Protein AF-A0AAQ1GPE5-F1 (afdb_monomer_lite)

Radius of gyration: 37.25 Å; chains: 1; bounding box: 86×32×105 Å

Structure (mmCIF, N/CA/C/O backbone):
data_AF-A0AAQ1GPE5-F1
#
_entry.id   AF-A0AAQ1GPE5-F1
#
loop_
_atom_site.group_PDB
_atom_site.id
_atom_site.type_symbol
_atom_site.label_atom_id
_atom_site.label_alt_id
_atom_site.label_comp_id
_atom_site.label_asym_id
_atom_site.label_entity_id
_atom_site.label_seq_id
_atom_site.pdbx_PDB_ins_code
_atom_site.Cartn_x
_atom_site.Cartn_y
_atom_site.Cartn_z
_atom_site.occupancy
_atom_site.B_iso_or_equiv
_atom_site.auth_seq_id
_atom_site.auth_comp_id
_atom_site.auth_asym_id
_atom_site.auth_atom_id
_atom_site.pdbx_PDB_model_num
ATOM 1 N N . MET A 1 1 ? -19.308 19.539 20.825 1.00 56.41 1 MET A N 1
ATOM 2 C CA . MET A 1 1 ? -19.236 18.830 22.127 1.00 56.41 1 MET A CA 1
ATOM 3 C C . MET A 1 1 ? -18.127 17.777 22.055 1.00 56.41 1 MET A C 1
ATOM 5 O O . MET A 1 1 ? -18.210 16.920 21.183 1.00 56.41 1 MET A O 1
ATOM 9 N N . SER A 1 2 ? -17.067 17.888 22.870 1.00 70.12 2 SER A N 1
ATOM 10 C CA . SER A 1 2 ? -15.858 17.028 22.812 1.00 70.12 2 SER A CA 1
ATOM 11 C C . SER A 1 2 ? -16.174 15.537 23.052 1.00 70.12 2 SER A C 1
ATOM 13 O O . SER A 1 2 ? -17.079 15.237 23.832 1.00 70.12 2 SER A O 1
ATOM 15 N N . SER A 1 3 ? -15.452 14.595 22.418 1.00 73.06 3 SER A N 1
ATOM 16 C CA . SER A 1 3 ? -15.710 13.144 22.589 1.00 73.06 3 SER A CA 1
ATOM 17 C C . SER A 1 3 ? -15.541 12.697 24.044 1.00 73.06 3 SER A C 1
ATOM 19 O O . SER A 1 3 ? -16.326 11.890 24.533 1.00 73.06 3 SER A O 1
ATOM 21 N N . LYS A 1 4 ? -14.602 13.320 24.769 1.00 77.75 4 LYS A N 1
ATOM 22 C CA . LYS A 1 4 ? -14.390 13.110 26.207 1.00 77.75 4 LYS A CA 1
ATOM 23 C C . LYS A 1 4 ? -15.608 13.517 27.040 1.00 77.75 4 LYS A C 1
ATOM 25 O O . LYS A 1 4 ? -15.954 12.829 27.991 1.00 77.75 4 LYS A O 1
ATOM 30 N N . LEU A 1 5 ? -16.287 14.602 26.655 1.00 81.50 5 LEU A N 1
ATOM 31 C CA . LEU A 1 5 ? -17.487 15.082 27.344 1.00 81.50 5 LEU A CA 1
ATOM 32 C C . LEU A 1 5 ? -18.678 14.143 27.108 1.00 81.50 5 LEU A C 1
ATOM 34 O O . LEU A 1 5 ? -19.413 13.854 28.042 1.00 81.50 5 LEU A O 1
ATOM 38 N N . LYS A 1 6 ? -18.839 13.613 25.888 1.00 82.88 6 LYS A N 1
ATOM 39 C CA . LYS A 1 6 ? -19.861 12.591 25.596 1.00 82.88 6 LYS A CA 1
ATOM 40 C C . LYS A 1 6 ? -19.621 11.310 26.397 1.00 82.88 6 LYS A C 1
ATOM 42 O O . LYS A 1 6 ? -20.553 10.800 26.997 1.00 82.88 6 LYS A O 1
ATOM 47 N N . HIS A 1 7 ? -18.377 10.839 26.440 1.00 83.12 7 HIS A N 1
ATOM 48 C CA . HIS A 1 7 ? -17.989 9.646 27.191 1.00 83.12 7 HIS A CA 1
ATOM 49 C C . HIS A 1 7 ? -18.255 9.791 28.698 1.00 83.12 7 HIS A C 1
ATOM 51 O O . HIS A 1 7 ? -18.852 8.911 29.312 1.00 83.12 7 HIS A O 1
ATOM 57 N N . LEU A 1 8 ? -17.896 10.945 29.271 1.00 86.62 8 LEU A N 1
ATOM 58 C CA . LEU A 1 8 ? -18.193 11.274 30.665 1.00 86.62 8 LEU A CA 1
ATOM 59 C C . LEU A 1 8 ? -19.706 11.298 30.939 1.00 86.62 8 LEU A C 1
ATOM 61 O O . LEU A 1 8 ? -20.154 10.716 31.921 1.00 86.62 8 LEU A O 1
ATOM 65 N N . ILE A 1 9 ? -20.494 11.926 30.058 1.00 89.25 9 ILE A N 1
ATOM 66 C CA . ILE A 1 9 ? -21.959 11.970 30.183 1.00 89.25 9 ILE A CA 1
ATOM 67 C C . ILE A 1 9 ? -22.550 10.556 30.159 1.00 89.25 9 ILE A C 1
ATOM 69 O O . ILE A 1 9 ? -23.409 10.261 30.984 1.00 89.25 9 ILE A O 1
ATOM 73 N N . THR A 1 10 ? -22.080 9.672 29.274 1.00 89.06 10 THR A N 1
ATOM 74 C CA . THR A 1 10 ? -22.560 8.282 29.198 1.00 89.06 10 THR A CA 1
ATOM 75 C C . THR A 1 10 ? -22.315 7.522 30.502 1.00 89.06 10 THR A C 1
ATOM 77 O O . THR A 1 10 ? -23.227 6.861 30.997 1.00 89.06 10 THR A O 1
ATOM 80 N N . HIS A 1 11 ? -21.128 7.663 31.100 1.00 89.75 11 HIS A N 1
ATOM 81 C CA . HIS A 1 11 ? -20.808 7.050 32.395 1.00 89.75 11 HIS A CA 1
ATOM 82 C C . HIS A 1 11 ? -21.647 7.626 33.538 1.00 89.75 11 HIS A C 1
ATOM 84 O O . HIS A 1 11 ? -22.216 6.868 34.322 1.00 89.75 11 HIS A O 1
ATOM 90 N N . CYS A 1 12 ? -21.800 8.953 33.605 1.00 90.56 12 CYS A N 1
ATOM 91 C CA . CYS A 1 12 ? -22.662 9.595 34.601 1.00 90.56 12 CYS A CA 1
ATOM 92 C C . CYS A 1 12 ? -24.119 9.128 34.483 1.00 90.56 12 CYS A C 1
ATOM 94 O O . CYS A 1 12 ? -24.769 8.869 35.493 1.00 90.56 12 CYS A O 1
ATOM 96 N N . LEU A 1 13 ? -24.630 8.987 33.261 1.00 92.44 13 LEU A N 1
ATOM 97 C CA . LEU A 1 13 ? -26.004 8.560 33.016 1.00 92.44 13 LEU A CA 1
ATOM 98 C C . LEU A 1 13 ? -26.202 7.080 33.381 1.00 92.44 13 LEU A C 1
ATOM 100 O O . LEU A 1 13 ? -27.181 6.741 34.042 1.00 92.44 13 LEU A O 1
ATOM 104 N N . ALA A 1 14 ? -25.238 6.217 33.047 1.00 89.31 14 ALA A N 1
ATOM 105 C CA . ALA A 1 14 ? -25.235 4.812 33.456 1.00 89.31 14 ALA A CA 1
ATOM 106 C C . ALA A 1 14 ? -25.175 4.650 34.986 1.00 89.31 14 ALA A C 1
ATOM 108 O O . ALA A 1 14 ? -25.897 3.824 35.552 1.00 89.31 14 ALA A O 1
ATOM 109 N N . PHE A 1 15 ? -24.371 5.472 35.665 1.00 91.38 15 PHE A N 1
ATOM 110 C CA . PHE A 1 15 ? -24.311 5.501 37.125 1.00 91.38 15 PHE A CA 1
ATOM 111 C C . PHE A 1 15 ? -25.654 5.914 37.734 1.00 91.38 15 PHE A C 1
ATOM 113 O O . PHE A 1 15 ? -26.170 5.206 38.595 1.00 91.38 15 PHE A O 1
ATOM 120 N N . LEU A 1 16 ? -26.259 7.007 37.255 1.00 93.25 16 LEU A N 1
ATOM 121 C CA . LEU A 1 16 ? -27.552 7.490 37.753 1.00 93.25 16 LEU A CA 1
ATOM 122 C C . LEU A 1 16 ? -28.674 6.464 37.552 1.00 93.25 16 LEU A C 1
ATOM 124 O O . LEU A 1 16 ? -29.479 6.265 38.458 1.00 93.25 16 LEU A O 1
ATOM 128 N N . ILE A 1 17 ? -28.707 5.777 36.406 1.00 91.81 17 ILE A N 1
ATOM 129 C CA . ILE A 1 17 ? -29.677 4.702 36.148 1.00 91.81 17 ILE A CA 1
ATOM 130 C C . ILE A 1 17 ? -29.461 3.539 37.119 1.00 91.81 17 ILE A C 1
ATOM 132 O O . ILE A 1 17 ? -30.419 3.060 37.723 1.00 91.81 17 ILE A O 1
ATOM 136 N N . THR A 1 18 ? -28.214 3.101 37.304 1.00 89.38 18 THR A N 1
ATOM 137 C CA . THR A 1 18 ? -27.905 1.960 38.180 1.00 89.38 18 THR A CA 1
ATOM 138 C C . THR A 1 18 ? -28.193 2.292 39.645 1.00 89.38 18 THR A C 1
ATOM 140 O O . THR A 1 18 ? -28.780 1.479 40.356 1.00 89.38 18 THR A O 1
ATOM 143 N N . ALA A 1 19 ? -27.858 3.507 40.084 1.00 90.06 19 ALA A N 1
ATOM 144 C CA . ALA A 1 19 ? -28.156 4.004 41.423 1.00 90.06 19 ALA A CA 1
ATOM 145 C C . ALA A 1 19 ? -29.667 4.174 41.651 1.00 90.06 19 ALA A C 1
ATOM 147 O O . ALA A 1 19 ? -30.180 3.760 42.690 1.00 90.06 19 ALA A O 1
ATOM 148 N N . GLY A 1 20 ? -30.397 4.726 40.676 1.00 91.75 20 GLY A N 1
ATOM 149 C CA . GLY A 1 20 ? -31.855 4.855 40.734 1.00 91.75 20 GLY A CA 1
ATOM 150 C C . GLY A 1 20 ? -32.559 3.499 40.781 1.00 91.75 20 GLY A C 1
ATOM 151 O O . GLY A 1 20 ? -33.481 3.306 41.573 1.00 91.75 20 GLY A O 1
ATOM 152 N N . PHE A 1 21 ? -32.083 2.528 39.998 1.00 90.25 21 PHE A N 1
ATOM 153 C CA . PHE A 1 21 ? -32.582 1.155 40.035 1.00 90.25 21 PHE A CA 1
ATOM 154 C C . PHE A 1 21 ? -32.280 0.472 41.375 1.00 90.25 21 PHE A C 1
ATOM 156 O O . PHE A 1 21 ? -33.170 -0.149 41.955 1.00 90.25 21 PHE A O 1
ATOM 163 N N . ALA A 1 22 ? -31.069 0.640 41.914 1.00 88.75 22 ALA A N 1
ATOM 164 C CA . ALA A 1 22 ? -30.712 0.129 43.235 1.00 88.75 22 ALA A CA 1
ATOM 165 C C . ALA A 1 22 ? -31.616 0.716 44.331 1.00 88.75 22 ALA A C 1
ATOM 167 O O . ALA A 1 22 ? -32.177 -0.031 45.132 1.00 88.75 22 ALA A O 1
ATOM 168 N N . ALA A 1 23 ? -31.829 2.036 44.326 1.00 89.88 23 ALA A N 1
ATOM 169 C CA . ALA A 1 23 ? -32.721 2.709 45.268 1.00 89.88 23 ALA A CA 1
ATOM 170 C C . ALA A 1 23 ? -34.168 2.197 45.161 1.00 89.88 23 ALA A C 1
ATOM 172 O O . ALA A 1 23 ? -34.799 1.923 46.182 1.00 89.88 23 ALA A O 1
ATOM 173 N N . LEU A 1 24 ? -34.674 1.998 43.939 1.00 91.56 24 LEU A N 1
ATOM 174 C CA . LEU A 1 24 ? -36.006 1.441 43.699 1.00 91.56 24 LEU A CA 1
ATOM 175 C C . LEU A 1 24 ? -36.140 0.011 44.243 1.00 91.56 24 LEU A C 1
ATOM 177 O O . LEU A 1 24 ? -37.134 -0.310 44.895 1.00 91.56 24 LEU A O 1
ATOM 181 N N . VAL A 1 25 ? -35.145 -0.848 44.004 1.00 87.62 25 VAL A N 1
ATOM 182 C CA . VAL A 1 25 ? -35.153 -2.233 44.499 1.00 87.62 25 VAL A CA 1
ATOM 183 C C . VAL A 1 25 ? -35.109 -2.268 46.024 1.00 87.62 25 VAL A C 1
ATOM 185 O O . VAL A 1 25 ? -35.894 -2.996 46.629 1.00 87.62 25 VAL A O 1
ATOM 188 N N . LEU A 1 26 ? -34.247 -1.465 46.653 1.00 86.88 26 LEU A N 1
ATOM 189 C CA . LEU A 1 26 ? -34.153 -1.392 48.114 1.00 86.88 26 LEU A CA 1
ATOM 190 C C . LEU A 1 26 ? -35.443 -0.845 48.745 1.00 86.88 26 LEU A C 1
ATOM 192 O O . LEU A 1 26 ? -35.871 -1.351 49.780 1.00 86.88 26 LEU A O 1
ATOM 196 N N . TYR A 1 27 ? -36.107 0.114 48.093 1.00 89.94 27 TYR A N 1
ATOM 197 C CA . TYR A 1 27 ? -37.416 0.616 48.520 1.00 89.94 27 TYR A CA 1
ATOM 198 C C . TYR A 1 27 ? -38.507 -0.466 48.448 1.00 89.94 27 TYR A C 1
ATOM 200 O O . TYR A 1 27 ? -39.264 -0.651 49.399 1.00 89.94 27 TYR A O 1
ATOM 208 N N . MET A 1 28 ? -38.566 -1.222 47.346 1.00 89.94 28 MET A N 1
ATOM 209 C CA . MET A 1 28 ? -39.564 -2.285 47.145 1.00 89.94 28 MET A CA 1
ATOM 210 C C . MET A 1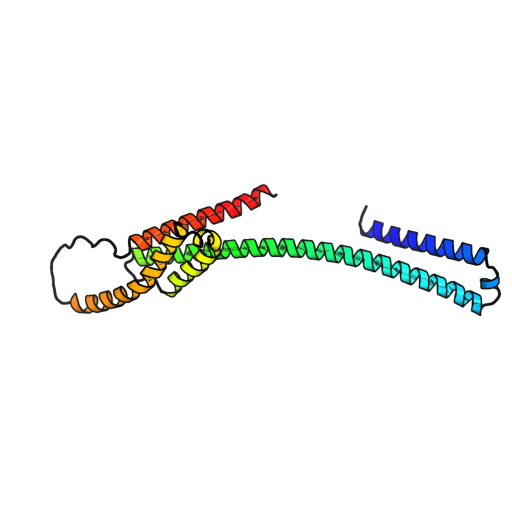 28 ? -39.287 -3.546 47.978 1.00 89.94 28 MET A C 1
ATOM 212 O O . MET A 1 28 ? -40.193 -4.341 48.239 1.00 89.94 28 MET A O 1
ATOM 216 N N . ARG A 1 29 ? -38.034 -3.767 48.385 1.00 86.56 29 ARG A N 1
ATOM 217 C CA . ARG A 1 29 ? -37.583 -4.941 49.145 1.00 86.56 29 ARG A CA 1
ATOM 218 C C . ARG A 1 29 ? -36.805 -4.496 50.390 1.00 86.56 29 ARG A C 1
ATOM 220 O O . ARG A 1 29 ? -35.607 -4.766 50.488 1.00 86.56 29 ARG A O 1
ATOM 227 N N . PRO A 1 30 ? -37.478 -3.924 51.405 1.00 84.38 30 PRO A N 1
ATOM 228 C CA . PRO A 1 30 ? -36.820 -3.458 52.628 1.00 84.38 30 PRO A CA 1
ATOM 229 C C . PRO A 1 30 ? -36.171 -4.597 53.428 1.00 84.38 30 PRO A C 1
ATOM 231 O O . PRO A 1 30 ? -35.337 -4.363 54.293 1.00 84.38 30 PRO A O 1
ATOM 234 N N . THR A 1 31 ? -36.511 -5.859 53.135 1.00 84.94 31 THR A N 1
ATOM 235 C CA . THR A 1 31 ? -35.817 -7.042 53.669 1.00 84.94 31 THR A CA 1
ATOM 236 C C . THR A 1 31 ? -34.328 -7.082 53.336 1.00 84.94 31 THR A C 1
ATOM 238 O O . THR A 1 31 ? -33.587 -7.721 54.069 1.00 84.94 31 THR A O 1
ATOM 241 N N . LEU A 1 32 ? -33.894 -6.403 52.270 1.00 80.50 32 LEU A N 1
ATOM 242 C CA . LEU A 1 32 ? -32.494 -6.332 51.841 1.00 80.50 32 LEU A CA 1
ATOM 243 C C . LEU A 1 32 ? -31.644 -5.371 52.687 1.00 80.50 32 LEU A C 1
ATOM 245 O O . LEU A 1 32 ? -30.427 -5.361 52.536 1.00 80.50 32 LEU A O 1
ATOM 249 N N . THR A 1 33 ? -32.268 -4.577 53.565 1.00 83.56 33 THR A N 1
ATOM 250 C CA . THR A 1 33 ? -31.589 -3.622 54.458 1.00 83.56 33 THR A CA 1
ATOM 251 C C . THR A 1 33 ? -31.813 -3.930 55.941 1.00 83.56 33 THR A C 1
ATOM 253 O O . THR A 1 33 ? -31.615 -3.062 56.789 1.00 83.56 33 THR A O 1
ATOM 256 N N . LYS A 1 34 ? -32.313 -5.130 56.275 1.00 82.00 34 LYS A N 1
ATOM 257 C CA . LYS A 1 34 ? -32.703 -5.483 57.653 1.00 82.00 34 LYS A CA 1
ATOM 258 C C . LYS A 1 34 ? -31.523 -5.840 58.548 1.00 82.00 34 LYS A C 1
ATOM 260 O O . LYS A 1 34 ? -31.586 -5.588 59.746 1.00 82.00 34 LYS A O 1
ATOM 265 N N . ASP A 1 35 ? -30.473 -6.422 57.984 1.00 90.44 35 ASP A N 1
ATOM 266 C CA . ASP A 1 35 ? -29.254 -6.773 58.701 1.00 90.44 35 ASP A CA 1
ATOM 267 C C . ASP A 1 35 ? -28.019 -6.339 57.905 1.00 90.44 35 ASP A C 1
ATOM 269 O O . ASP A 1 35 ? -28.065 -6.113 56.692 1.00 90.44 35 ASP A O 1
ATOM 273 N N . ALA A 1 36 ? -26.898 -6.175 58.605 1.00 82.31 36 ALA A N 1
ATOM 274 C CA . ALA A 1 36 ? -25.678 -5.652 58.003 1.00 82.31 36 ALA A CA 1
ATOM 275 C C . ALA A 1 36 ? -25.144 -6.560 56.881 1.00 82.31 36 ALA A C 1
ATOM 277 O O . ALA A 1 36 ? -24.637 -6.053 55.881 1.00 82.31 36 ALA A O 1
ATOM 278 N N . ALA A 1 37 ? -25.289 -7.885 57.005 1.00 85.50 37 ALA A N 1
ATOM 279 C CA . ALA A 1 37 ? -24.757 -8.829 56.027 1.00 85.50 37 ALA A CA 1
ATOM 280 C C . ALA A 1 37 ? -25.544 -8.778 54.707 1.00 85.50 37 ALA A C 1
ATOM 282 O O . ALA A 1 37 ? -24.940 -8.653 53.637 1.00 85.50 37 ALA A O 1
ATOM 283 N N . THR A 1 38 ? -26.879 -8.796 54.765 1.00 80.62 38 THR A N 1
ATOM 284 C CA . THR A 1 38 ? -27.728 -8.650 53.568 1.00 80.62 38 THR A CA 1
ATOM 285 C C . THR A 1 38 ? -27.613 -7.268 52.935 1.00 80.62 38 THR A C 1
ATOM 287 O O . THR A 1 38 ? -27.602 -7.169 51.705 1.00 80.62 38 THR A O 1
ATOM 290 N N . THR A 1 39 ? -27.438 -6.216 53.739 1.00 80.50 39 THR A N 1
ATOM 291 C CA . THR A 1 39 ? -27.230 -4.848 53.238 1.00 80.50 39 THR A CA 1
ATOM 292 C C . THR A 1 39 ? -25.932 -4.744 52.444 1.00 80.50 39 THR A C 1
ATOM 294 O O . THR A 1 39 ? -25.938 -4.285 51.300 1.00 80.50 39 THR A O 1
ATOM 297 N N . VAL A 1 40 ? -24.820 -5.212 53.019 1.00 83.75 40 VAL A N 1
ATOM 298 C CA . VAL A 1 40 ? -23.507 -5.191 52.358 1.00 83.75 40 VAL A CA 1
ATOM 299 C C . VAL A 1 40 ? -23.522 -6.053 51.096 1.00 83.75 40 VAL A C 1
ATOM 301 O O . VAL A 1 40 ? -23.036 -5.608 50.056 1.00 83.75 40 VAL A O 1
ATOM 304 N N . GLY A 1 41 ? -24.137 -7.240 51.144 1.00 78.56 41 GLY A N 1
ATOM 305 C CA . GLY A 1 41 ? -24.291 -8.103 49.969 1.00 78.56 41 GLY A CA 1
ATOM 306 C C . GLY A 1 41 ? -25.105 -7.443 48.850 1.00 78.56 41 GLY A C 1
ATOM 307 O O . GLY A 1 41 ? -24.711 -7.482 47.684 1.00 78.56 41 GLY A O 1
ATOM 308 N N . SER A 1 42 ? -26.199 -6.766 49.203 1.00 79.56 42 SER A N 1
ATOM 309 C CA . SER A 1 42 ? -27.061 -6.070 48.242 1.00 79.56 42 SER A CA 1
ATOM 310 C C . SER A 1 42 ? -26.345 -4.880 47.603 1.00 79.56 42 SER A C 1
ATOM 312 O O . SER A 1 42 ? -26.297 -4.780 46.378 1.00 79.56 42 SER A O 1
ATOM 314 N N . VAL A 1 43 ? -25.716 -4.015 48.402 1.00 84.50 43 VAL A N 1
ATOM 315 C CA . VAL A 1 43 ? -24.927 -2.879 47.894 1.00 84.50 43 VAL A CA 1
ATOM 316 C C . VAL A 1 43 ? -23.768 -3.368 47.020 1.00 84.50 43 VAL A C 1
ATOM 318 O O . VAL A 1 43 ? -23.583 -2.868 45.910 1.00 84.50 43 VAL A O 1
ATOM 321 N N . GLY A 1 44 ? -23.041 -4.397 47.463 1.00 80.06 44 GLY A N 1
ATOM 322 C CA . GLY A 1 44 ? -21.961 -5.018 46.694 1.00 80.06 44 GLY A CA 1
ATOM 323 C C . GLY A 1 44 ? -22.425 -5.580 45.347 1.00 80.06 44 GLY A C 1
ATOM 324 O O . GLY A 1 44 ? -21.727 -5.427 44.342 1.00 80.06 44 GLY A O 1
ATOM 325 N N . SER A 1 45 ? -23.630 -6.159 45.288 1.00 79.69 45 SER A N 1
ATOM 326 C CA . SER A 1 45 ? -24.208 -6.663 44.037 1.00 79.69 45 SER A CA 1
ATOM 327 C C . SER A 1 45 ? -24.474 -5.546 43.019 1.00 79.69 45 SER A C 1
ATOM 329 O O . SER A 1 45 ? -24.139 -5.698 41.845 1.00 79.69 45 SER A O 1
ATOM 331 N N . PHE A 1 46 ? -24.972 -4.385 43.462 1.00 84.88 46 PHE A N 1
ATOM 332 C CA . PHE A 1 46 ? -25.210 -3.234 42.585 1.00 84.88 46 PHE A CA 1
ATOM 333 C C . PHE A 1 46 ? -23.917 -2.538 42.156 1.00 84.88 46 PHE A C 1
ATOM 335 O O . PHE A 1 46 ? -23.814 -2.101 41.009 1.00 84.88 46 PHE A O 1
ATOM 342 N N . ILE A 1 47 ? -22.907 -2.486 43.030 1.00 87.88 47 ILE A N 1
ATOM 343 C CA . ILE A 1 47 ? -21.562 -2.017 42.661 1.00 87.88 47 ILE A CA 1
ATOM 344 C C . ILE A 1 47 ? -20.973 -2.921 41.572 1.00 87.88 47 ILE A C 1
ATOM 346 O O . ILE A 1 47 ? -20.451 -2.427 40.573 1.00 87.88 47 ILE A O 1
ATOM 350 N N . THR A 1 48 ? -21.103 -4.239 41.730 1.00 88.38 48 THR A N 1
ATOM 351 C CA . THR A 1 48 ? -20.630 -5.217 40.738 1.00 88.38 48 THR A CA 1
ATOM 352 C C . THR A 1 48 ? -21.376 -5.062 39.413 1.00 88.38 48 THR A C 1
ATOM 354 O O . THR A 1 48 ? -20.749 -5.029 38.355 1.00 88.38 48 THR A O 1
ATOM 357 N N . LEU A 1 49 ? -22.702 -4.890 39.459 1.00 81.94 49 LEU A N 1
ATOM 358 C CA . LEU A 1 49 ? -23.528 -4.635 38.279 1.00 81.94 49 LEU A CA 1
ATOM 359 C C . LEU A 1 49 ? -23.080 -3.372 37.533 1.00 81.94 49 LEU A C 1
ATOM 361 O O . LEU A 1 49 ? -22.904 -3.409 36.315 1.00 81.94 49 LEU A O 1
ATOM 365 N N . TYR A 1 50 ? -22.841 -2.273 38.254 1.00 86.25 50 TYR A N 1
ATOM 366 C CA . TYR A 1 50 ? -22.303 -1.055 37.653 1.00 86.25 50 TYR A CA 1
ATOM 367 C C . TYR A 1 50 ? -20.918 -1.288 37.038 1.00 86.25 50 TYR A C 1
ATOM 369 O O . TYR A 1 50 ? -20.669 -0.836 35.924 1.00 86.25 50 TYR A O 1
ATOM 377 N N . GLY A 1 51 ? -20.041 -2.042 37.709 1.00 82.56 51 GLY A N 1
ATOM 378 C CA . GLY A 1 51 ? -18.726 -2.409 37.177 1.00 82.56 51 GLY A CA 1
ATOM 379 C C . GLY A 1 51 ? -18.801 -3.135 35.828 1.00 82.56 51 GLY A C 1
ATOM 380 O O . GLY A 1 51 ? -18.019 -2.837 34.926 1.00 82.56 51 GLY A O 1
ATOM 381 N N . VAL A 1 52 ? -19.784 -4.024 35.648 1.00 85.56 52 VAL A N 1
ATOM 382 C CA . VAL A 1 52 ? -20.037 -4.693 34.358 1.00 85.56 52 VAL A CA 1
ATOM 383 C C . VAL A 1 52 ? -20.497 -3.693 33.294 1.00 85.56 52 VAL A C 1
ATOM 385 O O . VAL A 1 52 ? -19.971 -3.697 32.182 1.00 85.56 52 VAL A O 1
ATOM 388 N N . VAL A 1 53 ? -21.443 -2.809 33.623 1.00 83.62 53 VAL A N 1
ATOM 389 C CA . VAL A 1 53 ? -21.932 -1.776 32.690 1.00 83.62 53 VAL A CA 1
ATOM 390 C C . VAL A 1 53 ? -20.802 -0.828 32.278 1.00 83.62 53 VAL A C 1
ATOM 392 O O . VAL A 1 53 ? -20.640 -0.543 31.092 1.00 83.62 53 VAL A O 1
ATOM 395 N N . PHE A 1 54 ? -19.980 -0.397 33.234 1.00 91.12 54 PHE A N 1
ATOM 396 C CA . PHE A 1 54 ? -18.793 0.418 32.994 1.00 91.12 54 PHE A CA 1
ATOM 397 C C . PHE A 1 54 ? -17.826 -0.277 32.024 1.00 91.12 54 PHE A C 1
ATOM 399 O O . PHE A 1 54 ? -17.417 0.320 31.027 1.00 91.12 54 PHE A O 1
ATOM 406 N N . ALA A 1 55 ? -17.522 -1.558 32.260 1.00 82.56 55 ALA A N 1
ATOM 407 C CA . ALA A 1 55 ? -16.640 -2.337 31.393 1.00 82.56 55 ALA A CA 1
ATOM 408 C C . ALA A 1 55 ? -17.179 -2.460 29.958 1.00 82.56 55 ALA A C 1
ATOM 410 O O . ALA A 1 55 ? -16.408 -2.364 29.004 1.00 82.56 55 ALA A O 1
ATOM 411 N N . LEU A 1 56 ? -18.495 -2.622 29.781 1.00 80.00 56 LEU A N 1
ATOM 412 C CA . LEU A 1 56 ? -19.121 -2.674 28.454 1.00 80.00 56 LEU A CA 1
ATOM 413 C C . LEU A 1 56 ? -19.020 -1.338 27.704 1.00 80.00 56 LEU A C 1
ATOM 415 O O . LEU A 1 56 ? -18.765 -1.336 26.498 1.00 80.00 56 LEU A O 1
ATOM 419 N N . ILE A 1 57 ? -19.188 -0.210 28.403 1.00 85.69 57 ILE A N 1
ATOM 420 C CA . ILE A 1 57 ? -19.050 1.132 27.815 1.00 85.69 57 ILE A CA 1
ATOM 421 C C . ILE A 1 57 ? -17.604 1.367 27.355 1.00 85.69 57 ILE A C 1
ATOM 423 O O . ILE A 1 57 ? -17.385 1.770 26.210 1.00 85.69 57 ILE A O 1
ATOM 427 N N . GLU A 1 58 ? -16.621 1.055 28.203 1.00 85.12 58 GLU A N 1
ATOM 428 C CA . GLU A 1 58 ? -15.196 1.177 27.862 1.00 85.12 58 GLU A CA 1
ATOM 429 C C . GLU A 1 58 ? -14.801 0.243 26.707 1.00 85.12 58 GLU A C 1
ATOM 431 O O . GLU A 1 58 ? -14.079 0.638 25.786 1.00 85.12 58 GLU A O 1
ATOM 436 N N . LEU A 1 59 ? -15.319 -0.989 26.690 1.00 75.19 59 LEU A N 1
ATOM 437 C CA . LEU A 1 59 ? -15.069 -1.946 25.610 1.00 75.19 59 LEU A CA 1
ATOM 438 C C . LEU A 1 59 ? -15.634 -1.456 24.266 1.00 75.19 59 LEU A C 1
ATOM 440 O O . LEU A 1 59 ? -14.985 -1.581 23.226 1.00 75.19 59 LEU A O 1
ATOM 444 N N . ALA A 1 60 ? -16.827 -0.859 24.270 1.00 76.12 60 ALA A N 1
ATOM 445 C CA . ALA A 1 60 ? -17.416 -0.278 23.066 1.00 76.12 60 ALA A CA 1
ATOM 446 C C . ALA A 1 60 ? -16.616 0.939 22.564 1.00 76.12 60 ALA A C 1
ATOM 448 O O . ALA A 1 60 ? -16.382 1.079 21.359 1.00 76.12 60 ALA A O 1
ATOM 449 N N . TYR A 1 61 ? -16.154 1.798 23.477 1.00 80.50 61 TYR A N 1
ATOM 450 C CA . TYR A 1 61 ? -15.359 2.977 23.132 1.00 80.50 61 TYR A CA 1
ATOM 451 C C . TYR A 1 61 ? -13.982 2.600 22.567 1.00 80.50 61 TYR A C 1
ATOM 453 O O . TYR A 1 61 ? -13.565 3.123 21.530 1.00 80.50 61 TYR A O 1
ATOM 461 N N . THR A 1 62 ? -13.297 1.646 23.199 1.00 77.50 62 THR A N 1
ATOM 462 C CA . THR A 1 62 ? -11.990 1.144 22.741 1.00 77.50 62 THR A CA 1
ATOM 463 C C . THR A 1 62 ? -12.081 0.455 21.384 1.00 77.50 62 THR A C 1
ATOM 465 O O . THR A 1 62 ? -11.234 0.705 20.526 1.00 77.50 62 THR A O 1
ATOM 468 N N . ARG A 1 63 ? -13.137 -0.329 21.130 1.00 73.12 63 ARG A N 1
ATOM 469 C CA . ARG A 1 63 ? -13.392 -0.918 19.807 1.00 73.12 63 ARG A CA 1
ATOM 470 C C . ARG A 1 63 ? -13.581 0.151 18.728 1.00 73.12 63 ARG A C 1
ATOM 472 O O . ARG A 1 63 ? -12.962 0.058 17.672 1.00 73.12 63 ARG A O 1
ATOM 479 N N . SER A 1 64 ? -14.367 1.191 19.006 1.00 75.31 64 SER A N 1
ATOM 480 C CA . SER A 1 64 ? -14.572 2.302 18.067 1.00 75.31 64 SER A CA 1
ATOM 481 C C . SER A 1 64 ? -13.270 3.063 17.774 1.00 75.31 64 SER A C 1
ATOM 483 O O . SER A 1 64 ? -12.979 3.384 16.620 1.00 75.31 64 SER A O 1
ATOM 485 N N . ALA A 1 65 ? -12.441 3.299 18.795 1.00 72.31 65 ALA A N 1
ATOM 486 C CA . ALA A 1 65 ? -11.129 3.919 18.623 1.00 72.31 65 ALA A CA 1
ATOM 487 C C . ALA A 1 65 ? -10.165 3.031 17.812 1.00 72.31 65 ALA A C 1
ATOM 489 O O . ALA A 1 65 ? -9.443 3.536 16.951 1.00 72.31 65 ALA A O 1
ATOM 490 N N . ALA A 1 66 ? -10.184 1.715 18.041 1.00 70.62 66 ALA A N 1
ATOM 491 C CA . ALA A 1 66 ? -9.382 0.750 17.294 1.00 70.62 66 ALA A CA 1
ATOM 492 C C . ALA A 1 66 ? -9.799 0.670 15.816 1.00 7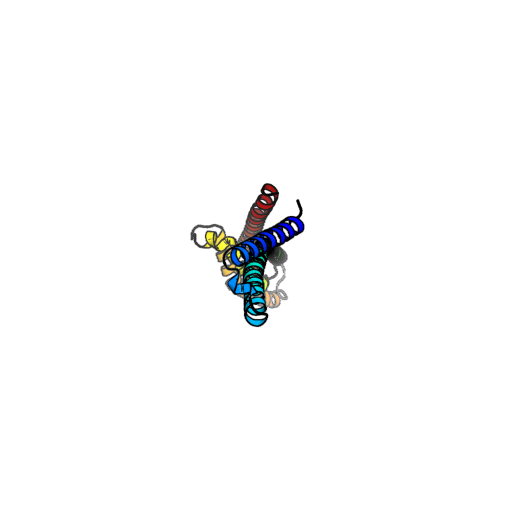0.62 66 ALA A C 1
ATOM 494 O O . ALA A 1 66 ? -8.939 0.658 14.937 1.00 70.62 66 ALA A O 1
ATOM 495 N N . GLU A 1 67 ? -11.100 0.687 15.520 1.00 75.50 67 GLU A N 1
ATOM 496 C CA . GLU A 1 67 ? -11.622 0.728 14.146 1.00 75.50 67 GLU A CA 1
ATOM 497 C C . GLU A 1 67 ? -11.217 2.026 13.422 1.00 75.50 67 GLU A C 1
ATOM 499 O O . GLU A 1 67 ? -10.817 2.001 12.250 1.00 75.50 67 GLU A O 1
ATOM 504 N N . LEU A 1 68 ? -11.239 3.163 14.128 1.00 73.94 68 LEU A N 1
ATOM 505 C CA . LEU A 1 68 ? -10.773 4.446 13.596 1.00 73.94 68 LEU A CA 1
ATOM 506 C C . LEU A 1 68 ? -9.265 4.414 13.288 1.00 73.94 68 LEU A C 1
ATOM 508 O O . LEU A 1 68 ? -8.841 4.853 12.216 1.00 73.94 68 LEU A O 1
ATOM 512 N N . ALA A 1 69 ? -8.465 3.851 14.198 1.00 65.00 69 ALA A N 1
ATOM 513 C CA . ALA A 1 69 ? -7.024 3.688 14.026 1.00 65.00 69 ALA A CA 1
ATOM 514 C C . ALA A 1 69 ? -6.688 2.732 12.871 1.00 65.00 69 ALA A C 1
ATOM 516 O O . ALA A 1 69 ? -5.837 3.054 12.044 1.00 65.00 69 ALA A O 1
ATOM 517 N N . ALA A 1 70 ? -7.396 1.606 12.747 1.00 70.38 70 ALA A N 1
ATOM 518 C CA . ALA A 1 70 ? -7.236 0.667 11.638 1.00 70.38 70 ALA A CA 1
ATOM 519 C C . ALA A 1 70 ? -7.581 1.317 10.288 1.00 70.38 70 ALA A C 1
ATOM 521 O O . ALA A 1 70 ? -6.870 1.131 9.299 1.00 70.38 70 ALA A O 1
ATOM 522 N N . THR A 1 71 ? -8.632 2.140 10.251 1.00 72.88 71 THR A N 1
ATOM 523 C CA . THR A 1 71 ? -9.017 2.886 9.045 1.00 72.88 71 THR A CA 1
ATOM 524 C C . THR A 1 71 ? -7.957 3.919 8.661 1.00 72.88 71 THR A C 1
ATOM 526 O O . THR A 1 71 ? -7.608 4.037 7.485 1.00 72.88 71 THR A O 1
ATOM 529 N N . ALA A 1 72 ? -7.413 4.654 9.635 1.00 67.81 72 ALA A N 1
ATOM 530 C CA . ALA A 1 72 ? -6.324 5.600 9.401 1.00 67.81 72 ALA A CA 1
ATOM 531 C C . ALA A 1 72 ? -5.044 4.888 8.927 1.00 67.81 72 ALA A C 1
ATOM 533 O O . ALA A 1 72 ? -4.447 5.306 7.937 1.00 67.81 72 ALA A O 1
ATOM 534 N N . ALA A 1 73 ? -4.674 3.774 9.563 1.00 58.94 73 ALA A N 1
ATOM 535 C CA . ALA A 1 73 ? -3.526 2.959 9.176 1.00 58.94 73 ALA A CA 1
ATOM 536 C C . ALA A 1 73 ? -3.670 2.409 7.751 1.00 58.94 73 ALA A C 1
ATOM 538 O O . ALA A 1 73 ? -2.726 2.488 6.970 1.00 58.94 73 ALA A O 1
ATOM 539 N N . LYS A 1 74 ? -4.865 1.937 7.371 1.00 65.00 74 LYS A N 1
ATOM 540 C CA . LYS A 1 74 ? -5.147 1.496 5.999 1.00 65.00 74 LYS A CA 1
ATOM 541 C C . LYS A 1 74 ? -4.957 2.625 4.985 1.00 65.00 74 LYS A C 1
ATOM 543 O O . LYS A 1 74 ? -4.329 2.410 3.957 1.00 65.00 74 LYS A O 1
ATOM 548 N N . ARG A 1 75 ? -5.426 3.843 5.286 1.00 67.00 75 ARG A N 1
ATOM 549 C CA . ARG A 1 75 ? -5.214 5.012 4.408 1.00 67.00 75 ARG A CA 1
ATOM 550 C C . ARG A 1 75 ? -3.733 5.348 4.241 1.00 67.00 75 ARG A C 1
ATOM 552 O O . ARG A 1 75 ? -3.309 5.651 3.131 1.00 67.00 75 ARG A O 1
ATOM 559 N N . VAL A 1 76 ? -2.956 5.285 5.324 1.00 63.78 76 VAL A N 1
ATOM 560 C CA . VAL A 1 76 ? -1.502 5.505 5.274 1.00 63.78 76 VAL A CA 1
ATOM 561 C C . VAL A 1 76 ? -0.821 4.406 4.463 1.00 63.78 76 VAL A C 1
ATOM 563 O O . VAL A 1 76 ? -0.017 4.715 3.592 1.00 63.78 76 VAL A O 1
ATOM 566 N N . PHE A 1 77 ? -1.180 3.142 4.679 1.00 62.94 77 PHE A N 1
ATOM 567 C CA . PHE A 1 77 ? -0.656 2.016 3.909 1.00 62.94 77 PHE A CA 1
ATOM 568 C C . PHE A 1 77 ? -0.968 2.141 2.411 1.00 62.94 77 PHE A C 1
ATOM 570 O O . PHE A 1 77 ? -0.080 1.948 1.580 1.00 62.94 77 PHE A O 1
ATOM 577 N N . ASP A 1 78 ? -2.197 2.520 2.055 1.00 62.19 78 ASP A N 1
ATOM 578 C CA . ASP A 1 78 ? -2.597 2.759 0.665 1.00 62.19 78 ASP A CA 1
ATOM 579 C C . ASP A 1 78 ? -1.796 3.922 0.050 1.00 62.19 78 ASP A C 1
ATOM 581 O O . ASP A 1 78 ? -1.370 3.842 -1.103 1.00 62.19 78 ASP A O 1
ATOM 585 N N . ALA A 1 79 ? -1.545 4.991 0.815 1.00 59.62 79 ALA A N 1
ATOM 586 C CA . ALA A 1 79 ? -0.712 6.112 0.380 1.00 59.62 79 ALA A CA 1
ATOM 587 C C . ALA A 1 79 ? 0.764 5.708 0.203 1.00 59.62 79 ALA A C 1
ATOM 589 O O . ALA A 1 79 ? 1.364 6.027 -0.821 1.00 59.62 79 ALA A O 1
ATOM 590 N N . MET A 1 80 ? 1.337 4.954 1.145 1.00 49.44 80 MET A N 1
ATOM 591 C CA . MET A 1 80 ? 2.712 4.446 1.056 1.00 49.44 80 MET A CA 1
ATOM 592 C C . MET A 1 80 ? 2.884 3.465 -0.104 1.00 49.44 80 MET A C 1
ATOM 594 O O . MET A 1 80 ? 3.867 3.546 -0.834 1.00 49.44 80 MET A O 1
ATOM 598 N N . SER A 1 81 ? 1.908 2.585 -0.332 1.00 59.75 81 SER A N 1
ATOM 599 C CA . SER A 1 81 ? 1.917 1.657 -1.468 1.00 59.75 81 SER A CA 1
ATOM 600 C C . SER A 1 81 ? 1.907 2.403 -2.805 1.00 59.75 81 SER A C 1
ATOM 602 O O . SER A 1 81 ? 2.603 2.012 -3.741 1.00 59.75 81 SER A O 1
ATOM 604 N N . ARG A 1 82 ? 1.167 3.518 -2.893 1.00 62.09 82 ARG A N 1
ATOM 605 C CA . ARG A 1 82 ? 1.185 4.403 -4.069 1.00 62.09 82 ARG A CA 1
ATOM 606 C C . ARG A 1 82 ? 2.535 5.093 -4.249 1.00 62.09 82 ARG A C 1
ATOM 608 O O . ARG A 1 82 ? 3.022 5.145 -5.373 1.00 62.09 82 ARG A O 1
ATOM 615 N N . LEU A 1 83 ? 3.147 5.585 -3.171 1.00 59.41 83 LEU A N 1
ATOM 616 C CA . LEU A 1 83 ? 4.481 6.194 -3.226 1.00 59.41 83 LEU A CA 1
ATOM 617 C C . LEU A 1 83 ? 5.543 5.185 -3.684 1.00 59.41 83 LEU A C 1
ATOM 619 O O . LEU A 1 83 ? 6.304 5.491 -4.596 1.00 59.41 83 LEU A O 1
ATOM 623 N N . GLY A 1 84 ? 5.525 3.961 -3.151 1.00 62.47 84 GLY A N 1
ATOM 624 C CA . GLY A 1 84 ? 6.438 2.898 -3.583 1.00 62.47 84 GLY A CA 1
ATOM 625 C C . GLY A 1 84 ? 6.249 2.494 -5.051 1.00 62.47 84 GLY A C 1
ATOM 626 O O . GLY A 1 84 ? 7.213 2.144 -5.730 1.00 62.47 84 GLY A O 1
ATOM 627 N N . ALA A 1 85 ? 5.027 2.582 -5.586 1.00 66.06 85 ALA A N 1
ATOM 628 C CA . ALA A 1 85 ? 4.784 2.375 -7.015 1.00 66.06 85 ALA A CA 1
ATOM 629 C C . ALA A 1 85 ? 5.381 3.503 -7.881 1.00 66.06 85 ALA A C 1
ATOM 631 O O . ALA A 1 85 ? 5.933 3.230 -8.947 1.00 66.06 85 ALA A O 1
ATOM 632 N N . VAL A 1 86 ? 5.312 4.759 -7.422 1.00 72.12 86 VAL A N 1
ATOM 633 C CA . VAL A 1 86 ? 5.923 5.913 -8.110 1.00 72.12 86 VAL A CA 1
ATOM 634 C C . VAL A 1 86 ? 7.452 5.837 -8.082 1.00 72.12 86 VAL A C 1
ATOM 636 O O . VAL A 1 86 ? 8.093 6.120 -9.097 1.00 72.12 86 VAL A O 1
ATOM 639 N N . GLU A 1 87 ? 8.034 5.414 -6.961 1.00 75.00 87 GLU A N 1
ATOM 640 C CA . GLU A 1 87 ? 9.478 5.191 -6.822 1.00 75.00 87 GLU A CA 1
ATOM 641 C C . GLU A 1 87 ? 9.971 4.144 -7.830 1.00 75.00 87 GLU A C 1
ATOM 643 O O . GLU A 1 87 ? 10.847 4.437 -8.639 1.00 75.00 87 GLU A O 1
ATOM 648 N N . GLN A 1 88 ? 9.301 2.987 -7.912 1.00 78.12 88 GLN A N 1
ATOM 649 C CA . GLN A 1 88 ? 9.642 1.942 -8.888 1.00 78.12 88 GLN A CA 1
ATOM 650 C C . GLN A 1 88 ? 9.575 2.441 -10.341 1.00 78.12 88 GLN A C 1
ATOM 652 O O . GLN A 1 88 ? 10.439 2.110 -11.154 1.00 78.12 88 GLN A O 1
ATOM 657 N N . ILE A 1 89 ? 8.571 3.252 -10.692 1.00 83.44 89 ILE A N 1
ATOM 658 C CA . ILE A 1 89 ? 8.478 3.850 -12.034 1.00 83.44 89 ILE A CA 1
ATOM 659 C C . ILE A 1 89 ? 9.662 4.792 -12.296 1.00 83.44 89 ILE A C 1
ATOM 661 O O . ILE A 1 89 ? 10.226 4.773 -13.394 1.00 83.44 89 ILE A O 1
ATOM 665 N N . THR A 1 90 ? 10.050 5.584 -11.297 1.00 84.31 90 THR A N 1
ATOM 666 C CA . THR A 1 90 ? 11.164 6.539 -11.390 1.00 84.31 90 THR A CA 1
ATOM 667 C C . THR A 1 90 ? 12.500 5.815 -11.564 1.00 84.31 90 THR A C 1
ATOM 669 O O . THR A 1 90 ? 13.267 6.158 -12.468 1.00 84.31 90 THR A O 1
ATOM 672 N N . ASP A 1 91 ? 12.740 4.751 -10.797 1.00 82.19 91 ASP A N 1
ATOM 673 C CA . ASP A 1 91 ? 13.932 3.905 -10.934 1.00 82.19 91 ASP A CA 1
ATOM 674 C C . ASP A 1 91 ? 14.001 3.261 -12.319 1.00 82.19 91 ASP A C 1
ATOM 676 O O . ASP A 1 91 ? 15.035 3.292 -12.989 1.00 82.19 91 ASP A O 1
ATOM 680 N N . CYS A 1 92 ? 12.873 2.741 -12.812 1.00 87.62 92 CYS A N 1
ATOM 681 C CA . CYS A 1 92 ? 12.809 2.165 -14.151 1.00 87.62 92 CYS A CA 1
ATOM 682 C C . CYS A 1 92 ? 13.153 3.195 -15.237 1.00 87.62 92 CYS A C 1
ATOM 684 O O . CYS A 1 92 ? 13.851 2.867 -16.198 1.00 87.62 92 CYS A O 1
ATOM 686 N N . GLN A 1 93 ? 12.697 4.443 -15.097 1.00 88.00 93 GLN A N 1
ATOM 687 C CA . GLN A 1 93 ? 13.062 5.522 -16.018 1.00 88.00 93 GLN A CA 1
ATOM 688 C C . GLN A 1 93 ? 14.557 5.862 -15.941 1.00 88.00 93 GLN A C 1
ATOM 690 O O . GLN A 1 93 ? 15.163 6.144 -16.977 1.00 88.00 93 GLN A O 1
ATOM 695 N N . ALA A 1 94 ? 15.163 5.820 -14.751 1.00 88.75 94 ALA A N 1
ATOM 696 C CA . ALA A 1 94 ? 16.600 6.021 -14.587 1.00 88.75 94 ALA A CA 1
ATOM 697 C C . ALA A 1 94 ? 17.402 4.914 -15.290 1.00 88.75 94 ALA A C 1
ATOM 699 O O . ALA A 1 94 ? 18.278 5.220 -16.099 1.00 88.75 94 ALA A O 1
ATOM 700 N N . TYR A 1 95 ? 17.034 3.644 -15.089 1.00 90.62 95 TYR A N 1
ATOM 701 C CA . TYR A 1 95 ? 17.666 2.523 -15.790 1.00 90.62 95 TYR A CA 1
ATOM 702 C C . TYR A 1 95 ? 17.512 2.618 -17.309 1.00 90.62 95 TYR A C 1
ATOM 704 O O . TYR A 1 95 ? 18.473 2.372 -18.038 1.00 90.62 95 TYR A O 1
ATOM 712 N N . ILE A 1 96 ? 16.337 3.026 -17.804 1.00 92.31 96 ILE A N 1
ATOM 713 C CA . ILE A 1 96 ? 16.123 3.244 -19.240 1.00 92.31 96 ILE A CA 1
ATOM 714 C C . ILE A 1 96 ? 17.051 4.341 -19.774 1.00 92.31 96 ILE A C 1
ATOM 716 O O . ILE A 1 96 ? 17.650 4.153 -20.831 1.00 92.31 96 ILE A O 1
ATOM 720 N N . LYS A 1 97 ? 17.215 5.461 -19.057 1.00 90.12 97 LYS A N 1
ATOM 721 C CA . LYS A 1 97 ? 18.153 6.525 -19.457 1.00 90.12 97 LYS A CA 1
ATOM 722 C C . LYS A 1 97 ? 19.586 6.007 -19.534 1.00 90.12 97 LYS A C 1
ATOM 724 O O . LYS A 1 97 ? 20.262 6.272 -20.524 1.00 90.12 97 LYS A O 1
ATOM 729 N N . THR A 1 98 ? 20.024 5.233 -18.542 1.00 88.88 98 THR A N 1
ATOM 730 C CA . THR A 1 98 ? 21.344 4.589 -18.558 1.00 88.88 98 THR A CA 1
ATOM 731 C C . THR A 1 98 ? 21.493 3.647 -19.752 1.00 88.88 98 THR A C 1
ATOM 733 O O . THR A 1 98 ? 22.497 3.708 -20.452 1.00 88.88 98 THR A O 1
ATOM 736 N N . ALA A 1 99 ? 20.487 2.818 -20.039 1.00 87.50 99 ALA A N 1
ATOM 737 C CA . ALA A 1 99 ? 20.519 1.897 -21.172 1.00 87.50 99 ALA A CA 1
ATOM 738 C C . ALA A 1 99 ? 20.577 2.627 -22.524 1.00 87.50 99 ALA A C 1
ATOM 740 O O . ALA A 1 99 ? 21.336 2.227 -23.403 1.00 87.50 99 ALA A O 1
ATOM 741 N N . VAL A 1 100 ? 19.813 3.711 -22.687 1.00 89.12 100 VAL A N 1
ATOM 742 C CA . VAL A 1 100 ? 19.862 4.543 -23.899 1.00 89.12 100 VAL A CA 1
ATOM 743 C C . VAL A 1 100 ? 21.228 5.209 -24.048 1.00 89.12 100 VAL A C 1
ATOM 745 O O . VAL A 1 100 ? 21.770 5.173 -25.146 1.00 89.12 100 VAL A O 1
ATOM 748 N N . ALA A 1 101 ? 21.809 5.740 -22.967 1.00 86.31 101 ALA A N 1
ATOM 749 C CA . ALA A 1 101 ? 23.144 6.337 -22.996 1.00 86.31 101 ALA A CA 1
ATOM 750 C C . ALA A 1 101 ? 24.218 5.320 -23.412 1.00 86.31 101 ALA A C 1
ATOM 752 O O . ALA A 1 101 ? 24.984 5.591 -24.326 1.00 86.31 101 ALA A O 1
ATOM 753 N N . CYS A 1 102 ? 24.212 4.111 -22.837 1.00 82.50 102 CYS A N 1
ATOM 754 C CA . CYS A 1 102 ? 25.143 3.054 -23.245 1.00 82.50 102 CYS A CA 1
ATOM 755 C C . CYS A 1 102 ? 25.014 2.715 -24.736 1.00 82.50 102 CYS A C 1
ATOM 757 O O . CYS A 1 102 ? 26.023 2.573 -25.420 1.00 82.50 102 CYS A O 1
ATOM 759 N N . ILE A 1 103 ? 23.781 2.615 -25.245 1.00 84.12 103 ILE A N 1
ATOM 760 C CA . ILE A 1 103 ? 23.535 2.385 -26.671 1.00 84.12 103 ILE A CA 1
ATOM 761 C C . ILE A 1 103 ? 24.060 3.559 -27.503 1.00 84.12 103 ILE A C 1
ATOM 763 O O . ILE A 1 103 ? 24.716 3.318 -28.504 1.00 84.12 103 ILE A O 1
ATOM 767 N N . ASP A 1 104 ? 23.806 4.805 -27.107 1.00 82.19 104 ASP A N 1
ATOM 768 C CA . ASP A 1 104 ? 24.271 5.990 -27.840 1.00 82.19 104 ASP A CA 1
ATOM 769 C C . ASP A 1 104 ? 25.807 6.101 -27.854 1.00 82.19 104 ASP A C 1
ATOM 771 O O . ASP A 1 104 ? 26.385 6.486 -28.871 1.00 82.19 104 ASP A O 1
ATOM 775 N N . ASP A 1 105 ? 26.463 5.654 -26.782 1.00 80.06 105 ASP A N 1
ATOM 776 C CA . ASP A 1 105 ? 27.922 5.571 -26.654 1.00 80.06 105 ASP A CA 1
ATOM 777 C C . ASP A 1 105 ? 28.526 4.339 -27.367 1.00 80.06 105 ASP A C 1
ATOM 779 O O . ASP A 1 105 ? 29.746 4.153 -27.385 1.00 80.06 105 ASP A O 1
ATOM 783 N N . GLY A 1 106 ? 27.696 3.467 -27.953 1.00 72.81 106 GLY A N 1
ATOM 784 C CA . GLY A 1 106 ? 28.131 2.239 -28.627 1.00 72.81 106 GLY A CA 1
ATOM 785 C C . GLY A 1 106 ? 28.648 1.143 -27.684 1.00 72.81 106 GLY A C 1
ATOM 786 O O . GLY A 1 106 ? 29.325 0.209 -28.130 1.00 72.81 106 GLY A O 1
ATOM 787 N N . VAL A 1 107 ? 28.335 1.243 -26.390 1.00 78.38 107 VAL A N 1
ATOM 788 C CA . VAL A 1 107 ? 28.720 0.302 -25.331 1.00 78.38 107 VAL A CA 1
ATOM 789 C C . VAL A 1 107 ? 27.571 -0.668 -25.045 1.00 78.38 107 VAL A C 1
ATOM 791 O O . VAL A 1 107 ? 26.392 -0.312 -25.075 1.00 78.38 107 VAL A O 1
ATOM 794 N N . ALA A 1 108 ? 27.898 -1.925 -24.741 1.00 78.75 108 ALA A N 1
ATOM 795 C CA . ALA A 1 108 ? 26.891 -2.898 -24.342 1.00 78.75 108 ALA A CA 1
ATOM 796 C C . ALA A 1 108 ? 26.211 -2.477 -23.027 1.00 78.75 108 ALA A C 1
ATOM 798 O O . ALA A 1 108 ? 26.864 -2.242 -22.009 1.00 78.75 108 ALA A O 1
ATOM 799 N N . VAL A 1 109 ? 24.877 -2.410 -23.038 1.00 82.62 109 VAL A N 1
ATOM 800 C CA . VAL A 1 109 ? 24.088 -2.191 -21.817 1.00 82.62 109 VAL A CA 1
ATOM 801 C C . VAL A 1 109 ? 24.330 -3.341 -20.826 1.00 82.62 109 VAL A C 1
ATOM 803 O O . VAL A 1 109 ? 24.152 -4.502 -21.210 1.00 82.62 109 VAL A O 1
ATOM 806 N N . PRO A 1 110 ? 24.650 -3.061 -19.547 1.00 83.69 110 PRO A N 1
ATOM 807 C CA . PRO A 1 110 ? 24.810 -4.101 -18.537 1.00 83.69 110 PRO A CA 1
ATOM 808 C C . PRO A 1 110 ? 23.563 -4.988 -18.401 1.00 83.69 110 PRO A C 1
ATOM 810 O O . PRO A 1 110 ? 22.435 -4.498 -18.316 1.00 83.69 110 PRO A O 1
ATOM 813 N N . SER A 1 111 ? 23.759 -6.308 -18.309 1.00 81.25 111 SER A N 1
ATOM 814 C CA . SER A 1 111 ? 22.652 -7.280 -18.226 1.00 81.25 111 SER A CA 1
ATOM 815 C C . SER A 1 111 ? 21.740 -7.050 -17.013 1.00 81.25 111 SER A C 1
ATOM 817 O O . SER A 1 111 ? 20.528 -7.239 -17.117 1.00 81.25 111 SER A O 1
ATOM 819 N N . ALA A 1 112 ? 22.304 -6.589 -15.889 1.00 81.00 112 ALA A N 1
ATOM 820 C CA . ALA A 1 112 ? 21.547 -6.227 -14.690 1.00 81.00 112 ALA A CA 1
ATOM 821 C C . ALA A 1 112 ? 20.565 -5.075 -14.963 1.00 81.00 112 ALA A C 1
ATOM 823 O O . ALA A 1 112 ? 19.381 -5.207 -14.676 1.00 81.00 112 ALA A O 1
ATOM 824 N N . VAL A 1 113 ? 21.022 -4.014 -15.640 1.00 86.38 113 VAL A N 1
ATOM 825 C CA . VAL A 1 113 ? 20.187 -2.858 -16.011 1.00 86.38 113 VAL A CA 1
ATOM 826 C C . VAL A 1 113 ? 19.022 -3.298 -16.900 1.00 86.38 113 VAL A C 1
ATOM 828 O O . VAL A 1 113 ? 17.875 -2.948 -16.635 1.00 86.38 113 VAL A O 1
ATOM 831 N N . MET A 1 114 ? 19.275 -4.129 -17.917 1.00 86.44 114 MET A N 1
ATOM 832 C CA . MET A 1 114 ? 18.197 -4.641 -18.776 1.00 86.44 114 MET A CA 1
ATOM 833 C C . MET A 1 114 ? 17.222 -5.562 -18.031 1.00 86.44 114 MET A C 1
ATOM 835 O O . MET A 1 114 ? 16.021 -5.531 -18.305 1.00 86.44 114 MET A O 1
ATOM 839 N N . LEU A 1 115 ? 17.711 -6.382 -17.095 1.00 86.00 115 LEU A N 1
ATOM 840 C CA . LEU A 1 115 ? 16.862 -7.235 -16.263 1.00 86.00 115 LEU A CA 1
ATOM 841 C C . LEU A 1 115 ? 15.941 -6.398 -15.370 1.00 86.00 115 LEU A C 1
ATOM 843 O O . LEU A 1 115 ? 14.747 -6.695 -15.294 1.00 86.00 115 LEU A O 1
ATOM 847 N N . ASP A 1 116 ? 16.478 -5.360 -14.731 1.00 87.25 116 ASP A N 1
ATOM 848 C CA . ASP A 1 116 ? 15.714 -4.488 -13.841 1.00 87.25 116 ASP A CA 1
ATOM 849 C C . ASP A 1 116 ? 14.650 -3.698 -14.610 1.00 87.25 116 ASP A C 1
ATOM 851 O O . ASP A 1 116 ? 13.498 -3.652 -14.171 1.00 87.25 116 ASP A O 1
ATOM 855 N N . ILE A 1 117 ? 14.969 -3.206 -15.815 1.00 90.69 117 ILE A N 1
ATOM 856 C CA . ILE A 1 117 ? 13.979 -2.581 -16.709 1.00 90.69 117 ILE A CA 1
ATOM 857 C C . ILE A 1 117 ? 12.845 -3.560 -17.024 1.00 90.69 117 ILE A C 1
ATOM 859 O O . ILE A 1 117 ? 11.678 -3.229 -16.822 1.00 90.69 117 ILE A O 1
ATOM 863 N N . VAL A 1 118 ? 13.157 -4.778 -17.486 1.00 90.25 118 VAL A N 1
ATOM 864 C CA . VAL A 1 118 ? 12.128 -5.774 -17.840 1.00 90.25 118 VAL A CA 1
ATOM 865 C C . VAL A 1 118 ? 11.275 -6.140 -16.626 1.00 90.25 118 VAL A C 1
ATOM 867 O O . VAL A 1 118 ? 10.049 -6.211 -16.737 1.00 90.25 118 VAL A O 1
ATOM 870 N N . LYS A 1 119 ? 11.898 -6.350 -15.464 1.00 88.38 119 LYS A N 1
ATOM 871 C CA . LYS A 1 119 ? 11.217 -6.745 -14.227 1.00 88.38 119 LYS A CA 1
ATOM 872 C C . LYS A 1 119 ? 10.259 -5.663 -13.739 1.00 88.38 119 LYS A C 1
ATOM 874 O O . LYS A 1 119 ? 9.094 -5.964 -13.470 1.00 88.38 119 LYS A O 1
ATOM 879 N N . ILE A 1 120 ? 10.733 -4.425 -13.622 1.00 87.94 120 ILE A N 1
ATOM 880 C CA . ILE A 1 120 ? 9.922 -3.324 -13.098 1.00 87.94 120 ILE A CA 1
ATOM 881 C C . ILE A 1 120 ? 8.824 -2.963 -14.100 1.00 87.94 120 ILE A C 1
ATOM 883 O O . ILE A 1 120 ? 7.655 -2.891 -13.727 1.00 87.94 120 ILE A O 1
ATOM 887 N N . TYR A 1 121 ? 9.160 -2.850 -15.385 1.00 88.31 121 TYR A N 1
ATOM 888 C CA . TYR A 1 121 ? 8.179 -2.555 -16.425 1.00 88.31 121 TYR A CA 1
ATOM 889 C C . TYR A 1 121 ? 7.080 -3.624 -16.512 1.00 88.31 121 TYR A C 1
ATOM 891 O O . TYR A 1 121 ? 5.903 -3.289 -16.646 1.00 88.31 121 TYR A O 1
ATOM 899 N N . SER A 1 122 ? 7.437 -4.907 -16.371 1.00 88.62 122 SER A N 1
ATOM 900 C CA . SER A 1 122 ? 6.447 -5.990 -16.402 1.00 88.62 122 SER A CA 1
ATOM 901 C C . SER A 1 122 ? 5.514 -5.996 -15.204 1.00 88.62 122 SER A C 1
ATOM 903 O O . SER A 1 122 ? 4.356 -6.381 -15.331 1.00 88.62 122 SER A O 1
ATOM 905 N N . ARG A 1 123 ? 6.003 -5.549 -14.047 1.00 85.06 123 ARG A N 1
ATOM 906 C CA . ARG A 1 123 ? 5.171 -5.375 -12.858 1.00 85.06 123 ARG A CA 1
ATOM 907 C C . ARG A 1 123 ? 4.189 -4.216 -13.029 1.00 85.06 123 ARG A C 1
ATOM 909 O O . ARG A 1 123 ? 3.040 -4.342 -12.626 1.00 85.06 123 ARG A O 1
ATOM 916 N N . VAL A 1 124 ? 4.630 -3.110 -13.628 1.00 84.69 124 VAL A N 1
ATOM 917 C CA . VAL A 1 124 ? 3.794 -1.916 -13.837 1.00 84.69 124 VAL A CA 1
ATOM 918 C C . VAL A 1 124 ? 2.701 -2.170 -14.882 1.00 84.69 124 VAL A C 1
ATOM 920 O O . VAL A 1 124 ? 1.556 -1.777 -14.678 1.00 84.69 124 VAL A O 1
ATOM 923 N N . PHE A 1 125 ? 3.023 -2.863 -15.977 1.00 87.00 125 PHE A N 1
ATOM 924 C CA . PHE A 1 125 ? 2.106 -3.089 -17.103 1.00 87.00 125 PHE A CA 1
ATOM 925 C C . PHE A 1 125 ? 1.631 -4.542 -17.228 1.00 87.00 125 PHE A C 1
ATOM 927 O O . PHE A 1 125 ? 1.461 -5.047 -18.339 1.00 87.00 125 PHE A O 1
ATOM 934 N N . GLN A 1 126 ? 1.426 -5.234 -16.101 1.00 85.69 126 GLN A N 1
ATOM 935 C CA . GLN A 1 126 ? 1.064 -6.657 -16.088 1.00 85.69 126 GLN A CA 1
ATOM 936 C C . GLN A 1 126 ? -0.153 -6.955 -16.978 1.00 85.69 126 GLN A C 1
ATOM 938 O O . GLN A 1 126 ? -0.095 -7.857 -17.806 1.00 85.69 126 GLN A O 1
ATOM 943 N N . VAL A 1 127 ? -1.209 -6.144 -16.872 1.00 85.12 127 VAL A N 1
ATOM 944 C CA . VAL A 1 127 ? -2.451 -6.312 -17.646 1.00 85.12 127 VAL A CA 1
ATOM 945 C C . VAL A 1 127 ? -2.204 -6.140 -19.146 1.00 85.12 127 VAL A C 1
ATOM 947 O O . VAL A 1 127 ? -2.682 -6.922 -19.960 1.00 85.12 127 VAL A O 1
ATOM 950 N N . GLN A 1 128 ? -1.425 -5.133 -19.542 1.00 85.00 128 GLN A N 1
ATOM 951 C CA . GLN A 1 128 ? -1.140 -4.875 -20.954 1.00 85.00 128 GLN A CA 1
ATOM 952 C C . GLN A 1 128 ? -0.219 -5.940 -21.558 1.00 85.00 128 GLN A C 1
ATOM 954 O O . GLN A 1 128 ? -0.203 -6.113 -22.774 1.00 85.00 128 GLN A O 1
ATOM 959 N N . LEU A 1 129 ? 0.553 -6.655 -20.739 1.00 85.94 129 LEU A N 1
ATOM 960 C CA . LEU A 1 129 ? 1.415 -7.747 -21.192 1.00 85.94 129 LEU A CA 1
ATOM 961 C C . LEU A 1 129 ? 0.670 -9.061 -21.451 1.00 85.94 129 LEU A C 1
ATOM 963 O O . LEU A 1 129 ? 1.226 -9.923 -22.135 1.00 85.94 129 LEU A O 1
ATOM 967 N N . GLU A 1 130 ? -0.552 -9.218 -20.937 1.00 85.75 130 GLU A N 1
ATOM 968 C CA . GLU A 1 130 ? -1.408 -10.377 -21.228 1.00 85.75 130 GLU A CA 1
ATOM 969 C C . GLU A 1 130 ? -1.910 -10.356 -22.679 1.00 85.75 130 GLU A C 1
ATOM 971 O O . GLU A 1 130 ? -2.056 -11.407 -23.306 1.00 85.75 130 GLU A O 1
ATOM 976 N N . ASP A 1 131 ? -2.095 -9.164 -23.252 1.00 88.31 131 ASP A N 1
ATOM 977 C CA . ASP A 1 131 ? -2.434 -9.001 -24.661 1.00 88.31 131 ASP A CA 1
ATOM 978 C C . ASP A 1 131 ? -1.213 -9.267 -25.554 1.00 88.31 131 ASP A C 1
ATOM 980 O O . ASP A 1 131 ? -0.204 -8.552 -25.543 1.00 88.31 131 ASP A O 1
ATOM 984 N N . ALA A 1 132 ? -1.334 -10.304 -26.384 1.00 81.50 132 ALA A N 1
ATOM 985 C CA . ALA A 1 132 ? -0.297 -10.733 -27.306 1.00 81.50 132 ALA A CA 1
ATOM 986 C C . ALA A 1 132 ? 0.087 -9.664 -28.342 1.00 81.50 132 ALA A C 1
ATOM 988 O O . ALA A 1 132 ? 1.221 -9.685 -28.832 1.00 81.50 132 ALA A O 1
ATOM 989 N N . SER A 1 133 ? -0.842 -8.765 -28.673 1.00 86.44 133 SER A N 1
ATOM 990 C CA . SER A 1 133 ? -0.694 -7.736 -29.704 1.00 86.44 133 SER A CA 1
ATOM 991 C C . SER A 1 133 ? -0.177 -6.397 -29.172 1.00 86.44 133 SER A C 1
ATOM 993 O O . SER A 1 133 ? 0.159 -5.512 -29.969 1.00 86.44 133 SER A O 1
ATOM 995 N N . SER A 1 134 ? -0.058 -6.257 -27.849 1.00 89.25 134 SER A N 1
ATOM 996 C CA . SER A 1 134 ? 0.262 -4.982 -27.222 1.00 89.25 134 SER A CA 1
ATOM 997 C C . SER A 1 134 ? 1.679 -4.504 -27.538 1.00 89.25 134 SER A C 1
ATOM 999 O O . SER A 1 134 ? 2.652 -5.266 -27.576 1.00 89.25 134 SER A O 1
ATOM 1001 N N . GLU A 1 135 ? 1.818 -3.189 -27.702 1.00 87.69 135 GLU A N 1
ATOM 1002 C CA . GLU A 1 135 ? 3.125 -2.540 -27.850 1.00 87.69 135 GLU A CA 1
ATOM 1003 C C . GLU A 1 135 ? 4.024 -2.789 -26.626 1.00 87.69 135 GLU A C 1
ATOM 1005 O O . GLU A 1 135 ? 5.237 -2.927 -26.760 1.00 87.69 135 GLU A O 1
ATOM 1010 N N . HIS A 1 136 ? 3.434 -2.939 -25.434 1.00 88.50 136 HIS A N 1
ATOM 1011 C CA . HIS A 1 136 ? 4.150 -3.286 -24.204 1.00 88.50 136 HIS A CA 1
ATOM 1012 C C . HIS A 1 136 ? 4.861 -4.640 -24.322 1.00 88.50 136 HIS A C 1
ATOM 1014 O O . HIS A 1 136 ? 6.039 -4.766 -23.970 1.00 88.50 136 HIS A O 1
ATOM 1020 N N . ARG A 1 137 ? 4.172 -5.651 -24.864 1.00 87.38 137 ARG A N 1
ATOM 1021 C CA . ARG A 1 137 ? 4.726 -6.996 -25.042 1.00 87.38 137 ARG A CA 1
ATOM 1022 C C . ARG A 1 137 ? 5.783 -7.035 -26.141 1.00 87.38 137 ARG A C 1
ATOM 1024 O O . ARG A 1 137 ? 6.810 -7.694 -25.965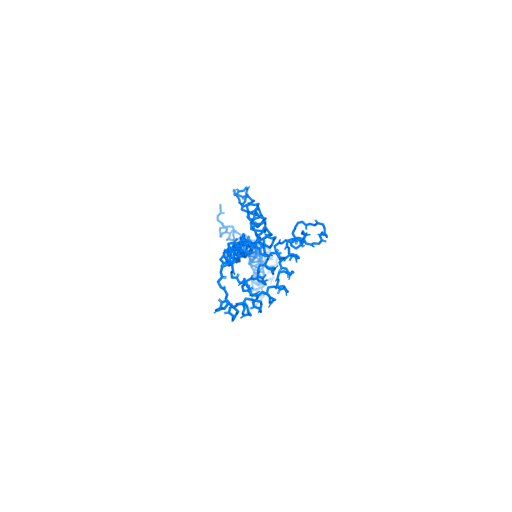 1.00 87.38 137 ARG A O 1
ATOM 1031 N N . LYS A 1 138 ? 5.579 -6.294 -27.235 1.00 88.44 138 LYS A N 1
ATOM 1032 C CA . LYS A 1 138 ? 6.575 -6.144 -28.313 1.00 88.44 138 LYS A CA 1
ATOM 1033 C C . LYS A 1 138 ? 7.861 -5.495 -27.801 1.00 88.44 138 LYS A C 1
ATOM 1035 O O . LYS A 1 138 ? 8.938 -6.052 -28.003 1.00 88.44 138 LYS A O 1
ATOM 1040 N N . ASN A 1 139 ? 7.748 -4.380 -27.077 1.00 88.94 139 ASN A N 1
ATOM 1041 C CA . ASN A 1 139 ? 8.897 -3.681 -26.498 1.00 88.94 139 ASN A CA 1
ATOM 1042 C C . ASN A 1 139 ? 9.655 -4.571 -25.508 1.00 88.94 139 ASN A C 1
ATOM 1044 O O . ASN A 1 139 ? 10.875 -4.696 -25.602 1.00 88.94 139 ASN A O 1
ATOM 1048 N N . ARG A 1 140 ? 8.939 -5.274 -24.621 1.00 88.38 140 ARG A N 1
ATOM 1049 C CA . ARG A 1 140 ? 9.550 -6.241 -23.701 1.00 88.38 140 ARG A CA 1
ATOM 1050 C C . ARG A 1 140 ? 10.299 -7.353 -24.443 1.00 88.38 140 ARG A C 1
ATOM 1052 O O . ARG A 1 140 ? 11.435 -7.656 -24.092 1.00 88.38 140 ARG A O 1
ATOM 1059 N N . SER A 1 141 ? 9.689 -7.928 -25.477 1.00 87.00 141 SER A N 1
ATOM 1060 C CA . SER A 1 141 ? 10.297 -9.013 -26.260 1.00 87.00 141 SER A CA 1
ATOM 1061 C C . SER A 1 141 ? 11.564 -8.550 -26.988 1.00 87.00 141 SER A C 1
ATOM 1063 O O . SER A 1 141 ? 12.529 -9.303 -27.080 1.00 87.00 141 SER A O 1
ATOM 1065 N N . LEU A 1 142 ? 11.599 -7.298 -27.463 1.00 86.62 142 LEU A N 1
ATOM 1066 C CA . LEU A 1 142 ? 12.795 -6.693 -28.063 1.00 86.62 142 LEU A CA 1
ATOM 1067 C C . LEU A 1 142 ? 13.933 -6.518 -27.049 1.00 86.62 142 LEU A C 1
ATOM 1069 O O . LEU A 1 142 ? 15.090 -6.763 -27.387 1.00 86.62 142 LEU A O 1
ATOM 1073 N N . LEU A 1 143 ? 13.621 -6.129 -25.809 1.00 86.75 143 LEU A N 1
ATOM 1074 C CA . LEU A 1 143 ? 14.614 -6.053 -24.731 1.00 86.75 143 LEU A CA 1
ATOM 1075 C C . LEU A 1 143 ? 15.128 -7.441 -24.333 1.00 86.75 143 LEU A C 1
ATOM 1077 O O . LEU A 1 143 ? 16.325 -7.608 -24.112 1.00 86.75 143 LEU A O 1
ATOM 1081 N N . GLU A 1 144 ? 14.252 -8.443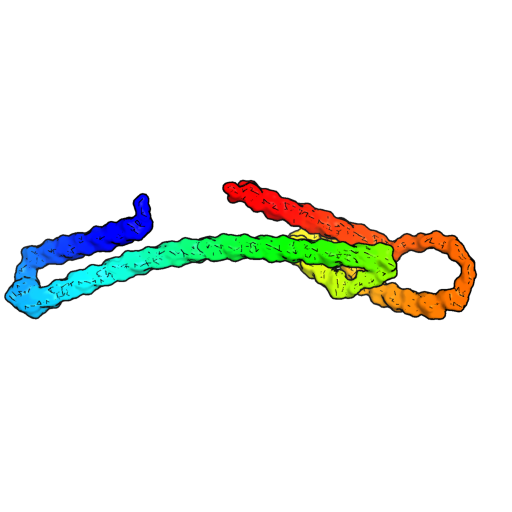 -24.261 1.00 83.44 144 GLU A N 1
ATOM 1082 C CA . GLU A 1 144 ? 14.657 -9.827 -23.994 1.00 83.44 144 GLU A CA 1
ATOM 1083 C C . GLU A 1 144 ? 15.550 -10.365 -25.122 1.00 83.44 144 GLU A C 1
ATOM 1085 O O . GLU A 1 144 ? 16.622 -10.892 -24.836 1.00 83.44 144 GLU A O 1
ATOM 1090 N N . ALA A 1 145 ? 15.189 -10.138 -26.389 1.00 81.88 145 ALA A N 1
ATOM 1091 C CA . ALA A 1 145 ? 16.013 -10.498 -27.544 1.00 81.88 145 ALA A CA 1
ATOM 1092 C C . ALA A 1 145 ? 17.386 -9.805 -27.522 1.00 81.88 145 ALA A C 1
ATOM 1094 O O . ALA A 1 145 ? 18.404 -10.453 -27.765 1.00 81.88 145 ALA A O 1
ATOM 1095 N N . TYR A 1 146 ? 17.431 -8.518 -27.155 1.00 79.00 146 TYR A N 1
ATOM 1096 C CA . TYR A 1 146 ? 18.687 -7.789 -26.981 1.00 79.00 146 TYR A CA 1
ATOM 1097 C C . TYR A 1 146 ? 19.601 -8.462 -25.953 1.00 79.00 146 TYR A C 1
ATOM 1099 O O . TYR A 1 146 ? 20.795 -8.555 -26.195 1.00 79.00 146 TYR A O 1
ATOM 1107 N N . ARG A 1 147 ? 19.071 -8.976 -24.834 1.00 73.12 147 ARG A N 1
ATOM 1108 C CA . ARG A 1 147 ? 19.897 -9.641 -23.806 1.00 73.12 147 ARG A CA 1
ATOM 1109 C C . ARG A 1 147 ? 20.576 -10.912 -24.312 1.00 73.12 147 ARG A C 1
ATOM 1111 O O . ARG A 1 147 ? 21.655 -11.247 -23.831 1.00 73.12 147 ARG A O 1
ATOM 1118 N N . PHE A 1 148 ? 19.954 -11.617 -25.255 1.00 69.88 148 PHE A N 1
ATOM 1119 C CA . PHE A 1 148 ? 20.550 -12.800 -25.877 1.00 69.88 148 PHE A CA 1
ATOM 1120 C C . PHE A 1 148 ? 21.587 -12.432 -26.948 1.00 69.88 148 PHE A C 1
ATOM 1122 O O . PHE A 1 148 ? 22.570 -13.153 -27.108 1.00 69.88 148 PHE A O 1
ATOM 1129 N N . ASP A 1 149 ? 21.402 -11.312 -27.652 1.00 68.25 149 ASP A N 1
ATOM 1130 C CA . ASP A 1 149 ? 22.278 -10.886 -28.753 1.00 68.25 149 ASP A CA 1
ATOM 1131 C C . ASP A 1 149 ? 23.443 -9.983 -28.297 1.00 68.25 149 ASP A C 1
ATOM 1133 O O . ASP A 1 149 ? 24.532 -10.021 -28.865 1.00 68.25 149 ASP A O 1
ATOM 1137 N N . SER A 1 150 ? 23.288 -9.227 -27.205 1.00 61.69 150 SER A N 1
ATOM 1138 C CA . SER A 1 150 ? 24.329 -8.329 -26.683 1.00 61.69 150 SER A CA 1
ATOM 1139 C C . SER A 1 150 ? 25.582 -9.078 -26.219 1.00 61.69 150 SER A C 1
ATOM 1141 O O . SER A 1 150 ? 26.693 -8.583 -26.396 1.00 61.69 150 SER A O 1
ATOM 1143 N N . ALA A 1 151 ? 25.428 -10.312 -25.723 1.00 58.88 151 ALA A N 1
ATOM 1144 C CA . ALA A 1 151 ? 26.544 -11.217 -25.416 1.00 58.88 151 ALA A CA 1
ATOM 1145 C C . ALA A 1 151 ? 27.383 -11.573 -26.665 1.00 58.88 151 ALA A C 1
ATOM 1147 O O . ALA A 1 151 ? 28.581 -11.863 -26.584 1.00 58.88 151 ALA A O 1
ATOM 1148 N N . ARG A 1 152 ? 26.760 -11.521 -27.846 1.00 54.97 152 ARG A N 1
ATOM 1149 C CA . ARG A 1 152 ? 27.394 -11.755 -29.147 1.00 54.97 152 ARG A CA 1
ATOM 1150 C C . ARG A 1 152 ? 28.168 -10.532 -29.647 1.00 54.97 152 ARG A C 1
ATOM 1152 O O . ARG A 1 152 ? 29.128 -10.670 -30.397 1.00 54.97 152 ARG A O 1
ATOM 1159 N N . TYR A 1 153 ? 27.785 -9.337 -29.206 1.00 54.53 153 TYR A N 1
ATOM 1160 C CA . TYR A 1 153 ? 28.469 -8.093 -29.554 1.00 54.53 153 TYR A CA 1
ATOM 1161 C C . TYR A 1 153 ? 29.694 -7.829 -28.685 1.00 54.53 153 TYR A C 1
ATOM 1163 O O . TYR A 1 153 ? 30.713 -7.409 -29.222 1.00 54.53 153 TYR A O 1
ATOM 1171 N N . ASP A 1 154 ? 29.656 -8.160 -27.391 1.00 55.34 154 ASP A N 1
ATOM 1172 C CA . ASP A 1 154 ? 30.860 -8.123 -26.544 1.00 55.34 154 ASP A CA 1
ATOM 1173 C C . ASP A 1 154 ? 31.964 -9.040 -27.096 1.00 55.34 154 ASP A C 1
ATOM 1175 O O . ASP A 1 154 ? 33.135 -8.660 -27.140 1.00 55.34 154 ASP A O 1
ATOM 1179 N N . SER A 1 155 ? 31.589 -10.216 -27.613 1.00 52.25 155 SER A N 1
ATOM 1180 C CA . SER A 1 155 ? 32.523 -11.134 -28.279 1.00 52.25 155 SER A CA 1
ATOM 1181 C C . SER A 1 155 ? 33.005 -10.618 -29.643 1.00 52.25 155 SER A C 1
ATOM 1183 O O . SER A 1 155 ? 34.194 -10.741 -29.947 1.00 52.25 155 SER A O 1
ATOM 1185 N N . PHE A 1 156 ? 32.141 -9.970 -30.433 1.00 50.34 156 PHE A N 1
ATOM 1186 C CA . PHE A 1 156 ? 32.516 -9.372 -31.722 1.00 50.34 156 PHE A CA 1
ATOM 1187 C C . PHE A 1 156 ? 33.430 -8.144 -31.569 1.00 50.34 156 PHE A C 1
ATOM 1189 O O . PHE A 1 156 ? 34.388 -7.986 -32.323 1.00 50.34 156 PHE A O 1
ATOM 1196 N N . ASN A 1 157 ? 33.187 -7.286 -30.574 1.00 52.28 157 ASN A N 1
ATOM 1197 C CA . ASN A 1 157 ? 33.995 -6.090 -30.325 1.00 52.28 157 ASN A CA 1
ATOM 1198 C C . ASN A 1 157 ? 35.350 -6.452 -29.687 1.00 52.28 157 ASN A C 1
ATOM 1200 O O . ASN A 1 157 ? 36.367 -5.845 -30.021 1.00 52.28 157 ASN A O 1
ATOM 1204 N N . ALA A 1 158 ? 35.401 -7.496 -28.849 1.00 50.94 158 ALA A N 1
ATOM 1205 C CA . ALA A 1 158 ? 36.658 -8.061 -28.353 1.00 50.94 158 ALA A CA 1
ATOM 1206 C C . ALA A 1 158 ? 37.527 -8.654 -29.482 1.00 50.94 158 ALA A C 1
ATOM 1208 O O . ALA A 1 158 ? 38.742 -8.464 -29.473 1.00 50.94 158 ALA A O 1
ATOM 1209 N N . GLN A 1 159 ? 36.915 -9.307 -30.480 1.00 49.44 159 GLN A N 1
ATOM 1210 C CA . GLN A 1 159 ? 37.603 -9.835 -31.670 1.00 49.44 159 GLN A CA 1
ATOM 1211 C C . GLN A 1 159 ? 37.943 -8.755 -32.715 1.00 49.44 159 GLN A C 1
ATOM 1213 O O . GLN A 1 159 ? 38.947 -8.859 -33.413 1.00 49.44 159 GLN A O 1
ATOM 1218 N N . GLY A 1 160 ? 37.147 -7.688 -32.824 1.00 47.94 160 GLY A N 1
ATOM 1219 C CA . GLY A 1 160 ? 37.440 -6.545 -33.696 1.00 47.94 160 GLY A CA 1
ATOM 1220 C C . GLY A 1 160 ? 38.592 -5.683 -33.174 1.00 47.94 160 GLY A C 1
ATOM 1221 O O . GLY A 1 160 ? 39.416 -5.206 -33.955 1.00 47.94 160 GLY A O 1
ATOM 1222 N N . LYS A 1 161 ? 38.715 -5.537 -31.849 1.00 44.00 161 LYS A N 1
ATOM 1223 C CA . LYS A 1 161 ? 39.790 -4.755 -31.215 1.00 44.00 161 LYS A CA 1
ATOM 1224 C C . LYS A 1 161 ? 41.179 -5.386 -31.386 1.00 44.00 161 LYS A C 1
ATOM 1226 O O . LYS A 1 161 ? 42.167 -4.663 -31.333 1.00 44.00 161 LYS A O 1
ATOM 1231 N N . THR A 1 162 ? 41.266 -6.693 -31.646 1.00 43.38 162 THR A N 1
ATOM 1232 C CA . THR A 1 162 ? 42.523 -7.372 -32.011 1.00 43.38 162 THR A CA 1
ATOM 1233 C C . THR A 1 162 ? 42.843 -7.312 -33.510 1.00 43.38 162 THR A C 1
ATOM 1235 O O . THR A 1 162 ? 44.001 -7.486 -33.873 1.00 43.38 162 THR A O 1
ATOM 1238 N N . ALA A 1 163 ? 41.868 -7.018 -34.380 1.00 42.09 163 ALA A N 1
ATOM 1239 C CA . ALA A 1 163 ? 42.066 -6.937 -35.834 1.00 42.09 163 ALA A CA 1
ATOM 1240 C C . ALA A 1 163 ? 42.387 -5.516 -36.354 1.00 42.09 163 ALA A C 1
ATOM 1242 O O . ALA A 1 163 ? 43.044 -5.363 -37.386 1.00 42.09 163 ALA A O 1
ATOM 1243 N N . ILE A 1 164 ? 41.942 -4.461 -35.656 1.00 46.22 164 ILE A N 1
ATOM 1244 C CA . ILE A 1 164 ? 42.055 -3.062 -36.126 1.00 46.22 164 ILE A CA 1
ATOM 1245 C C . ILE A 1 164 ? 43.491 -2.501 -36.054 1.00 46.22 164 ILE A C 1
ATOM 1247 O O . ILE A 1 164 ? 43.795 -1.514 -36.721 1.00 46.22 164 ILE A O 1
ATOM 1251 N N . THR A 1 165 ? 44.433 -3.162 -35.375 1.00 46.97 165 THR A N 1
ATOM 1252 C CA . THR A 1 165 ? 45.864 -2.790 -35.436 1.00 46.97 165 THR A CA 1
ATOM 1253 C C . THR A 1 165 ? 46.518 -3.104 -36.793 1.00 46.97 165 THR A C 1
ATOM 1255 O O . THR A 1 165 ? 47.721 -2.913 -36.958 1.00 46.97 165 THR A O 1
ATOM 1258 N N . SER A 1 166 ? 45.754 -3.580 -37.782 1.00 46.72 166 SER A N 1
ATOM 1259 C CA . SER A 1 166 ? 46.297 -4.067 -39.052 1.00 46.72 166 SER A CA 1
ATOM 1260 C C . SER A 1 166 ? 45.349 -3.900 -40.245 1.00 46.72 166 SER A C 1
ATOM 1262 O O . SER A 1 166 ? 45.127 -4.850 -40.978 1.00 46.72 166 SER A O 1
ATOM 1264 N N . SER A 1 167 ? 44.797 -2.706 -40.484 1.00 40.94 167 SER A N 1
ATOM 1265 C CA . SER A 1 167 ? 44.497 -2.255 -41.861 1.00 40.94 167 SER A CA 1
ATOM 1266 C C . SER A 1 167 ? 43.966 -0.825 -41.884 1.00 40.94 167 SER A C 1
ATOM 1268 O O . SER A 1 167 ? 42.922 -0.526 -41.303 1.00 40.94 167 SER A O 1
ATOM 1270 N N . SER A 1 168 ? 44.676 0.043 -42.598 1.00 47.06 168 SER A N 1
ATOM 1271 C CA . SER A 1 168 ? 44.284 1.408 -42.926 1.00 47.06 168 SER A CA 1
ATOM 1272 C C . SER A 1 168 ? 43.200 1.456 -44.013 1.00 47.06 168 SER A C 1
ATOM 1274 O O . SER A 1 168 ? 43.166 0.631 -44.920 1.00 47.06 168 SER A O 1
ATOM 1276 N N . GLY A 1 169 ? 42.361 2.495 -43.947 1.00 46.94 169 GLY A N 1
ATOM 1277 C CA . GLY A 1 169 ? 41.735 3.105 -45.122 1.00 46.94 169 GLY A CA 1
ATOM 1278 C C . GLY A 1 169 ? 40.441 2.479 -45.644 1.00 46.94 169 GLY A C 1
ATOM 1279 O O . GLY A 1 169 ? 40.455 1.726 -46.607 1.00 46.94 169 GLY A O 1
ATOM 1280 N N . SER A 1 170 ? 39.295 2.924 -45.123 1.00 37.06 170 SER A N 1
ATOM 1281 C CA . SER A 1 170 ? 38.121 3.221 -45.959 1.00 37.06 170 SER A CA 1
ATOM 1282 C C . SER A 1 170 ? 37.092 4.010 -45.150 1.00 37.06 170 SER A C 1
ATOM 1284 O O . SER A 1 170 ? 36.743 3.611 -44.039 1.00 37.06 170 SER A O 1
ATOM 1286 N N . ALA A 1 171 ? 36.598 5.124 -45.697 1.00 46.53 171 ALA A N 1
ATOM 1287 C CA . ALA A 1 171 ? 35.487 5.888 -45.136 1.00 46.53 171 ALA A CA 1
ATOM 1288 C C . ALA A 1 171 ? 34.194 5.063 -45.244 1.00 46.53 171 ALA A C 1
ATOM 1290 O O . ALA A 1 171 ? 33.395 5.204 -46.171 1.00 46.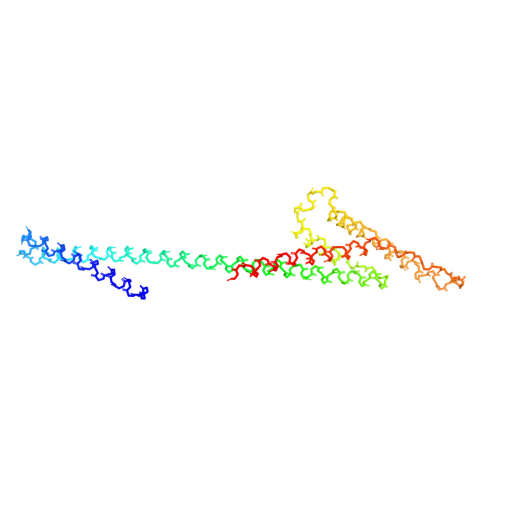53 171 ALA A O 1
ATOM 1291 N N . ARG A 1 172 ? 34.015 4.137 -44.302 1.00 40.59 172 ARG A N 1
ATOM 1292 C CA . ARG A 1 172 ? 32.811 3.324 -44.170 1.00 40.59 172 ARG A CA 1
ATOM 1293 C C . ARG A 1 172 ? 31.725 4.223 -43.587 1.00 40.59 172 ARG A C 1
ATOM 1295 O O . ARG A 1 172 ? 31.875 4.712 -42.471 1.00 40.59 172 ARG A O 1
ATOM 1302 N N . ARG A 1 173 ? 30.638 4.445 -44.337 1.00 44.44 173 ARG A N 1
ATOM 1303 C CA . ARG A 1 173 ? 29.377 4.963 -43.778 1.00 44.44 173 ARG A CA 1
ATOM 1304 C C . ARG A 1 173 ? 29.114 4.213 -42.473 1.00 44.44 173 ARG A C 1
ATOM 1306 O O . ARG A 1 173 ? 29.103 2.980 -42.501 1.00 44.44 173 ARG A O 1
ATOM 1313 N N . SER A 1 174 ? 28.961 4.942 -41.367 1.00 42.25 174 SER A N 1
ATOM 1314 C CA . SER A 1 174 ? 28.674 4.355 -40.060 1.00 42.25 174 SER A CA 1
ATOM 1315 C C . SER A 1 174 ? 27.523 3.359 -40.222 1.00 42.25 174 SER A C 1
ATOM 1317 O O . SER A 1 174 ? 26.462 3.754 -40.718 1.00 42.25 174 SER A O 1
ATOM 1319 N N . PRO A 1 175 ? 27.727 2.068 -39.906 1.00 45.44 175 PRO A N 1
ATOM 1320 C CA . PRO A 1 175 ? 26.656 1.087 -39.964 1.00 45.44 175 PRO A CA 1
ATOM 1321 C C . PRO A 1 175 ? 25.465 1.592 -39.136 1.00 45.44 175 PRO A C 1
ATOM 1323 O O . PRO A 1 175 ? 25.692 2.235 -38.106 1.00 45.44 175 PRO A O 1
ATOM 1326 N N . PRO A 1 176 ? 24.209 1.336 -39.548 1.00 52.38 176 PRO A N 1
ATOM 1327 C CA . PRO A 1 176 ? 23.067 1.624 -38.687 1.00 52.38 176 PRO A CA 1
ATOM 1328 C C . PRO A 1 176 ? 23.314 0.970 -37.326 1.00 52.38 176 PRO A C 1
ATOM 1330 O O . PRO A 1 176 ? 23.724 -0.191 -37.276 1.00 52.38 176 PRO A O 1
ATOM 1333 N N . HIS A 1 177 ? 23.120 1.731 -36.242 1.00 57.34 177 HIS A N 1
ATOM 1334 C CA . HIS A 1 177 ? 23.400 1.256 -34.890 1.00 57.34 177 HIS A CA 1
ATOM 1335 C C . HIS A 1 177 ? 22.728 -0.116 -34.701 1.00 57.34 177 HIS A C 1
ATOM 1337 O O . HIS A 1 177 ? 21.508 -0.198 -34.897 1.00 57.34 177 HIS A O 1
ATOM 1343 N N . PRO A 1 178 ? 23.467 -1.189 -34.352 1.00 64.12 178 PRO A N 1
ATOM 1344 C CA . PRO A 1 178 ? 22.942 -2.563 -34.355 1.00 64.12 178 PRO A CA 1
ATOM 1345 C C . PRO A 1 178 ? 21.703 -2.723 -33.461 1.00 64.12 178 PRO A C 1
ATOM 1347 O O . PRO A 1 178 ? 20.884 -3.615 -33.656 1.00 64.12 178 PRO A O 1
ATOM 1350 N N . TYR A 1 179 ? 21.517 -1.779 -32.536 1.00 74.75 179 TYR A N 1
ATOM 1351 C CA . TYR A 1 179 ? 20.443 -1.753 -31.552 1.00 74.75 179 TYR A CA 1
ATOM 1352 C C . TYR A 1 179 ? 19.466 -0.586 -31.706 1.00 74.75 179 TYR A C 1
ATOM 1354 O O . TYR A 1 179 ? 18.801 -0.215 -30.741 1.00 74.75 179 TYR A O 1
ATOM 1362 N N . ALA A 1 180 ? 19.335 -0.002 -32.902 1.00 78.25 180 ALA A N 1
ATOM 1363 C CA . ALA A 1 180 ? 18.399 1.102 -33.150 1.00 78.25 180 ALA A CA 1
ATOM 1364 C C . ALA A 1 180 ? 16.950 0.764 -32.735 1.00 78.25 180 ALA A C 1
ATOM 1366 O O . ALA A 1 180 ? 16.260 1.593 -32.142 1.00 78.25 180 ALA A O 1
ATOM 1367 N N . LYS A 1 181 ? 16.510 -0.482 -32.969 1.00 83.38 181 LYS A N 1
ATOM 1368 C CA . LYS A 1 181 ? 15.184 -0.969 -32.546 1.00 83.38 181 LYS A CA 1
ATOM 1369 C C . LYS A 1 181 ? 15.059 -1.072 -31.024 1.00 83.38 181 LYS A C 1
ATOM 1371 O O . LYS A 1 181 ? 14.046 -0.658 -30.471 1.00 83.38 181 LYS A O 1
ATOM 1376 N N . THR A 1 182 ? 16.092 -1.568 -30.341 1.00 85.62 182 THR A N 1
ATOM 1377 C CA . THR A 1 182 ? 16.129 -1.649 -28.871 1.00 85.62 182 THR A CA 1
ATOM 1378 C C . THR A 1 182 ? 16.113 -0.260 -28.246 1.00 85.62 182 THR A C 1
ATOM 1380 O O . THR A 1 182 ? 15.370 -0.018 -27.300 1.00 85.62 182 THR A O 1
ATOM 1383 N N . ARG A 1 183 ? 16.866 0.684 -28.817 1.00 87.31 183 ARG A N 1
ATOM 1384 C CA . ARG A 1 183 ? 16.850 2.091 -28.412 1.00 87.31 183 ARG A CA 1
ATOM 1385 C C . ARG A 1 183 ? 15.453 2.696 -28.516 1.00 87.31 183 ARG A C 1
ATOM 1387 O O . ARG A 1 183 ? 14.982 3.342 -27.586 1.00 87.31 183 ARG A O 1
ATOM 1394 N N . GLN A 1 184 ? 14.785 2.477 -29.646 1.00 88.56 184 GLN A N 1
ATOM 1395 C CA . GLN A 1 184 ? 13.438 2.989 -29.877 1.00 88.56 184 GLN A CA 1
ATOM 1396 C C . GLN A 1 184 ? 12.424 2.364 -28.910 1.00 88.56 184 GLN A C 1
ATOM 1398 O O . GLN A 1 184 ? 11.588 3.084 -28.369 1.00 88.56 184 GLN A O 1
ATOM 1403 N N . ALA A 1 185 ? 12.542 1.062 -28.633 1.00 88.38 185 ALA A N 1
ATOM 1404 C CA . ALA A 1 185 ? 11.728 0.381 -27.629 1.00 88.38 185 ALA A CA 1
ATOM 1405 C C . ALA A 1 185 ? 11.950 0.964 -26.223 1.00 88.38 185 ALA A C 1
ATOM 1407 O O . ALA A 1 185 ? 10.980 1.256 -25.531 1.00 88.38 185 ALA A O 1
ATOM 1408 N N . LEU A 1 186 ? 13.200 1.218 -25.823 1.00 90.19 186 LEU A N 1
ATOM 1409 C CA . LEU A 1 186 ? 13.533 1.851 -24.541 1.00 90.19 186 LEU A CA 1
ATOM 1410 C C . LEU A 1 186 ? 12.909 3.250 -24.410 1.00 90.19 186 LEU A C 1
ATOM 1412 O O . LEU A 1 186 ? 12.277 3.556 -23.400 1.00 90.19 186 LEU A O 1
ATOM 1416 N N . ILE A 1 187 ? 13.010 4.080 -25.451 1.00 91.12 187 ILE A N 1
ATOM 1417 C CA . ILE A 1 187 ? 12.393 5.417 -25.473 1.00 91.12 187 ILE A CA 1
ATOM 1418 C C . ILE A 1 187 ? 10.862 5.317 -25.400 1.00 91.12 187 ILE A C 1
ATOM 1420 O O . ILE A 1 187 ? 10.229 6.055 -24.642 1.00 91.12 187 ILE A O 1
ATOM 1424 N N . ALA A 1 188 ? 10.257 4.379 -26.134 1.00 89.81 188 ALA A N 1
ATOM 1425 C CA . ALA A 1 188 ? 8.817 4.138 -26.077 1.00 89.81 188 ALA A CA 1
ATOM 1426 C C . ALA A 1 188 ? 8.367 3.691 -24.675 1.00 89.81 188 ALA A C 1
ATOM 1428 O O . ALA A 1 188 ? 7.369 4.198 -24.159 1.00 89.81 188 ALA A O 1
ATOM 1429 N N . MET A 1 189 ? 9.133 2.810 -24.023 1.00 90.62 189 MET A N 1
ATOM 1430 C CA . MET A 1 189 ? 8.882 2.368 -22.649 1.00 90.62 189 MET A CA 1
ATOM 1431 C C . MET A 1 189 ? 8.967 3.525 -21.649 1.00 90.62 189 MET A C 1
ATOM 1433 O O . MET A 1 189 ? 8.098 3.633 -20.783 1.00 90.62 189 MET A O 1
ATOM 1437 N N . ALA A 1 190 ? 9.946 4.427 -21.787 1.00 89.31 190 ALA A N 1
ATOM 1438 C CA . ALA A 1 190 ? 10.025 5.634 -20.961 1.00 89.31 190 ALA A CA 1
ATOM 1439 C C . ALA A 1 190 ? 8.792 6.537 -21.140 1.00 89.31 190 ALA A C 1
ATOM 1441 O O . ALA A 1 190 ? 8.229 7.011 -20.151 1.00 89.31 190 ALA A O 1
ATOM 1442 N N . GLY A 1 191 ? 8.327 6.727 -22.380 1.00 88.50 191 GLY A N 1
ATOM 1443 C CA . GLY A 1 191 ? 7.109 7.490 -22.670 1.00 88.50 191 GLY A CA 1
ATOM 1444 C C . GLY A 1 191 ? 5.852 6.860 -22.058 1.00 88.50 191 GLY A C 1
ATOM 1445 O O . GLY A 1 191 ? 5.033 7.553 -21.454 1.00 88.50 191 GLY A O 1
ATOM 1446 N N . GLN A 1 192 ? 5.723 5.535 -22.142 1.00 90.06 192 GLN A N 1
ATOM 1447 C CA . GLN A 1 192 ? 4.616 4.789 -21.534 1.00 90.06 192 GLN A CA 1
ATOM 1448 C C . GLN A 1 192 ? 4.628 4.893 -20.004 1.00 90.06 192 GLN A C 1
ATOM 1450 O O . GLN A 1 192 ? 3.580 5.139 -19.406 1.00 90.06 192 GLN A O 1
ATOM 1455 N N . LEU A 1 193 ? 5.801 4.765 -19.373 1.00 87.12 193 LEU A N 1
ATOM 1456 C CA . LEU A 1 193 ? 5.974 4.946 -17.929 1.00 87.12 193 LEU A CA 1
ATOM 1457 C C . LEU A 1 193 ? 5.609 6.368 -17.490 1.00 87.12 193 LEU A C 1
ATOM 1459 O O . LEU A 1 193 ? 4.903 6.528 -16.500 1.00 87.12 193 LEU A O 1
ATOM 1463 N N . SER A 1 194 ? 6.028 7.389 -18.240 1.00 86.19 194 SER A N 1
ATOM 1464 C CA . SER A 1 194 ? 5.684 8.789 -17.957 1.00 86.19 194 SER A CA 1
ATOM 1465 C C . SER A 1 194 ? 4.177 9.051 -18.091 1.00 86.19 194 SER A C 1
ATOM 1467 O O . SER A 1 194 ? 3.571 9.662 -17.210 1.00 86.19 194 SER A O 1
ATOM 1469 N N . SER A 1 195 ? 3.529 8.506 -19.129 1.00 85.44 195 SER A N 1
ATOM 1470 C CA . SER A 1 195 ? 2.070 8.588 -19.280 1.00 85.44 195 SER A CA 1
ATOM 1471 C C . SER A 1 195 ? 1.339 7.878 -18.137 1.00 85.44 195 SER A C 1
ATOM 1473 O O . SER A 1 195 ? 0.378 8.416 -17.586 1.00 85.44 195 SER A O 1
ATOM 1475 N N . HIS A 1 196 ? 1.811 6.699 -17.731 1.00 82.06 196 HIS A N 1
ATOM 1476 C CA . HIS A 1 196 ? 1.233 5.954 -16.617 1.00 82.06 196 HIS A CA 1
ATOM 1477 C C . HIS A 1 196 ? 1.401 6.695 -15.283 1.00 82.06 196 HIS A C 1
ATOM 1479 O O . HIS A 1 196 ? 0.432 6.835 -14.538 1.00 82.06 196 HIS A O 1
ATOM 1485 N N . GLN A 1 197 ? 2.585 7.258 -15.034 1.00 79.31 197 GLN A N 1
ATOM 1486 C CA . GLN A 1 197 ? 2.857 8.102 -13.874 1.00 79.31 197 GLN A CA 1
ATOM 1487 C C . GLN A 1 197 ? 1.922 9.311 -13.846 1.00 79.31 197 GLN A C 1
ATOM 1489 O O . GLN A 1 197 ? 1.252 9.503 -12.841 1.00 79.31 197 GLN A O 1
ATOM 1494 N N . SER A 1 198 ? 1.794 10.053 -14.956 1.00 76.62 198 SER A N 1
ATOM 1495 C CA . SER A 1 198 ? 0.916 11.232 -15.038 1.00 76.62 198 SER A CA 1
ATOM 1496 C C . SER A 1 198 ? -0.538 10.906 -14.691 1.00 76.62 198 SER A C 1
ATOM 1498 O O . SER A 1 198 ? -1.139 11.597 -13.877 1.00 76.62 198 SER A O 1
ATOM 1500 N N . LYS A 1 199 ? -1.078 9.791 -15.207 1.00 70.56 199 LYS A N 1
ATOM 1501 C CA . LYS A 1 199 ? -2.429 9.326 -14.862 1.00 70.56 199 LYS A CA 1
ATOM 1502 C C . LYS A 1 199 ? -2.549 9.062 -13.361 1.00 70.56 199 LYS A C 1
ATOM 1504 O O . LYS A 1 199 ? -3.543 9.453 -12.758 1.00 70.56 199 LYS A O 1
ATOM 1509 N N . HIS A 1 200 ? -1.540 8.451 -12.744 1.00 63.81 200 HIS A N 1
ATOM 1510 C CA . HIS A 1 200 ? -1.527 8.195 -11.304 1.00 63.81 200 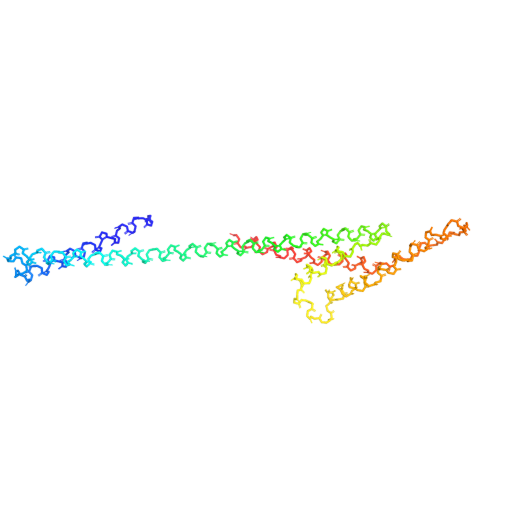HIS A CA 1
ATOM 1511 C C . HIS A 1 200 ? -1.377 9.467 -10.446 1.00 63.81 200 HIS A C 1
ATOM 1513 O O . HIS A 1 200 ? -1.969 9.511 -9.365 1.00 63.81 200 HIS A O 1
ATOM 1519 N N . THR A 1 201 ? -0.670 10.504 -10.912 1.00 57.75 201 THR A N 1
ATOM 1520 C CA . THR A 1 201 ? -0.575 11.803 -10.216 1.00 57.75 201 THR A CA 1
ATOM 1521 C C . THR A 1 201 ? -1.862 12.623 -10.340 1.00 57.75 201 THR A C 1
ATOM 1523 O O . THR A 1 201 ? -2.335 13.158 -9.342 1.00 57.75 201 THR A O 1
ATOM 1526 N N . THR A 1 202 ? -2.498 12.666 -11.516 1.00 51.31 202 THR A N 1
ATOM 1527 C CA . THR A 1 202 ? -3.725 13.461 -11.738 1.00 51.31 202 THR A CA 1
ATOM 1528 C C . THR A 1 202 ? -4.919 12.953 -10.916 1.00 51.31 202 THR A C 1
ATOM 1530 O O . THR A 1 202 ? -5.733 13.741 -10.442 1.00 51.31 202 THR A O 1
ATOM 1533 N N . PHE A 1 203 ? -5.013 11.644 -10.650 1.00 41.84 203 PHE A N 1
ATOM 1534 C CA . PHE A 1 203 ? -6.042 11.100 -9.748 1.00 41.84 203 PHE A CA 1
ATOM 1535 C C . PHE A 1 203 ? -5.830 11.455 -8.264 1.00 41.84 203 PHE A C 1
ATOM 1537 O O . PHE A 1 203 ? -6.759 11.283 -7.470 1.00 41.84 203 PHE A O 1
ATOM 1544 N N . ALA A 1 204 ? -4.637 11.911 -7.866 1.00 45.03 204 ALA A N 1
ATOM 1545 C CA . ALA A 1 204 ? -4.370 12.354 -6.498 1.00 45.03 204 ALA A CA 1
ATOM 1546 C C . ALA A 1 204 ? -4.851 13.794 -6.248 1.00 45.03 204 ALA A C 1
ATOM 1548 O O . ALA A 1 204 ? -5.291 14.090 -5.141 1.00 45.03 204 ALA A O 1
ATOM 1549 N N . GLU A 1 205 ? -4.837 14.654 -7.271 1.00 39.78 205 GLU A N 1
ATOM 1550 C CA . GLU A 1 205 ? -5.268 16.057 -7.163 1.00 39.78 205 GLU A CA 1
ATOM 1551 C C . GLU A 1 205 ? -6.793 16.226 -7.216 1.00 39.78 205 GLU A C 1
ATOM 1553 O O . GLU A 1 205 ? -7.331 17.119 -6.578 1.00 39.78 205 GLU A O 1
ATOM 1558 N N . ILE A 1 206 ? -7.522 15.331 -7.894 1.00 40.22 206 ILE A N 1
ATOM 1559 C CA . ILE A 1 206 ? -8.994 15.417 -8.022 1.00 40.22 206 ILE A CA 1
ATOM 1560 C C . ILE A 1 206 ? -9.729 14.953 -6.738 1.00 40.22 206 ILE A C 1
ATOM 1562 O O . ILE A 1 206 ? -10.951 15.050 -6.640 1.00 40.22 206 ILE A O 1
ATOM 1566 N N . ARG A 1 207 ? -9.010 14.420 -5.739 1.00 40.28 207 ARG A N 1
ATOM 1567 C CA . ARG A 1 207 ? -9.593 13.866 -4.498 1.00 40.28 207 ARG A CA 1
ATOM 1568 C C . ARG A 1 207 ? -9.255 14.641 -3.218 1.00 40.28 207 ARG A C 1
ATOM 1570 O O . ARG A 1 207 ? -9.583 14.138 -2.140 1.00 40.28 207 ARG A O 1
ATOM 1577 N N . GLN A 1 208 ? -8.594 15.793 -3.335 1.00 38.56 208 GLN A N 1
ATOM 1578 C CA . GLN A 1 208 ? -8.501 16.788 -2.257 1.00 38.56 208 GLN A CA 1
ATOM 1579 C C . GLN A 1 208 ? -9.745 17.676 -2.258 1.00 38.56 208 GLN A C 1
ATOM 1581 O O . GLN A 1 208 ? -10.155 18.069 -1.145 1.00 38.56 208 GLN A O 1
#

pLDDT: mean 75.88, std 15.43, range [37.06, 93.25]

Sequence (208 aa):
MSSKLKHLITHCLAFLITAGFAALVLYMRPTLTKDAATTVGSVGSFITLYGVVFALIELAYTRSAAELAATAAKRVFDAMSRLGAVEQITDCQAYIKTAVACIDDGVAVPSAVMLDIVKIYSRVFQVQLEDASSEHRKNRSLLEAYRFDSARYDSFNAQGKTAITSSSGSARRSPPHPYAKTRQALIAMAGQLSSHQSKHTTFAEIRQ

Organism: NCBI:txid92647

Secondary structure (DSSP, 8-state):
--HHHHHHHHHHHHHHHHHHHHHHHHHH-GGGGSSHHHHHHHHHHHHHHHHHHHHHHHHHHHHHHHHHHHHHHHHHHHHHHHHHHHHHHHHHHHHHHHHHHHHHTTPPPPHHHHHHHHHHHHHHTHHHHHSTT-HHHHHHHHHHHHHHHHHHHHHHHHHHHHHGGG-------PPPPTTHHHHHHHHHHHHHHHHHHHHHHHHHHTT-

Foldseek 3Di:
DDPVVVLVVVLVVLVVVLVVVLVVVCVVCVVCVPDPVSVCVSVVVSVVVSVVVNVVSVVVVVVVVVVVVVVVVVVVVVVVVLVVLLVLLVVLLVLLVQCLVCLVVLHQRDLVSLVSNLVSLCVLCVVQCVDPPHLSVVLSVLSVVSSVCSVVVVVVVVVVVVVVVDDDDDPDDPPDRPCPVNSVSSVVSNVVSVVSSVVSVVVVVVPD